Protein AF-A0AAV6I368-F1 (afdb_monomer)

Organism: NCBI:txid479676

InterPro domains:
  IPR008927 6-phosphogluconate dehydrogenase-like, C-terminal domain superfamily [SSF48179] (60-133)
  IPR014026 UDP-glucose/GDP-mannose dehydrogenase, dimerisation [PF00984] (61-142)
  IPR028356 UDP-glucose 6-dehydrogenase, eukaryotic type [PTHR11374] (3-217)
  IPR036220 UDP-glucose/GDP-mannose dehydrogenase, C-terminal domain superfamily [SSF52413] (161-222)

Foldseek 3Di:
DADALCRVVCLQPPQEAEAEDCDPPDDCVVVQCCSCPVVVRPDHHYDYYDDPVVVVLVVLVVLQVLLLLQLVLQVQLVVCVVVVHDSVVVLVVVCVDPVDPNPNSDHALAAFDDRNLVSLCVQLVVCVVVVNNVRNVVSVVSVVSRLVSLLVVLVVLVVVCVVQPQAAEEEEDQARDPSAQHNHRRSNLSSVLSVRQYAYEYPHHDLVVSLVSNDVVNSVSHHYDPDPCCRVPNDRPDYDYDYRD

Mean predicted aligned error: 8.59 Å

Nearest PDB structures (foldseek):
  2qg4-assembly2_C  TM=8.438E-01  e=2.700E-14  Homo sapiens
  3khu-assembly1_F  TM=8.443E-01  e=1.475E-13  Homo sapiens
  3khu-assembly1_A  TM=8.339E-01  e=1.244E-13  Homo sapiens
  3itk-assembly1_F  TM=8.597E-01  e=5.735E-13  Homo sapiens
  3khu-assembly1_D  TM=8.349E-01  e=4.573E-13  Homo sapiens

Structure (mmCIF, N/CA/C/O backbone):
data_AF-A0AAV6I368-F1
#
_entry.id   AF-A0AAV6I368-F1
#
loop_
_atom_site.group_PDB
_atom_site.id
_atom_site.type_symbol
_atom_site.label_atom_id
_atom_site.label_alt_id
_atom_site.label_comp_id
_atom_site.label_asym_id
_atom_site.label_entity_id
_atom_site.label_seq_id
_atom_site.pdbx_PDB_ins_code
_atom_site.Cartn_x
_atom_site.Cartn_y
_atom_site.Cartn_z
_atom_site.occupancy
_atom_site.B_iso_or_equiv
_atom_site.auth_seq_id
_ato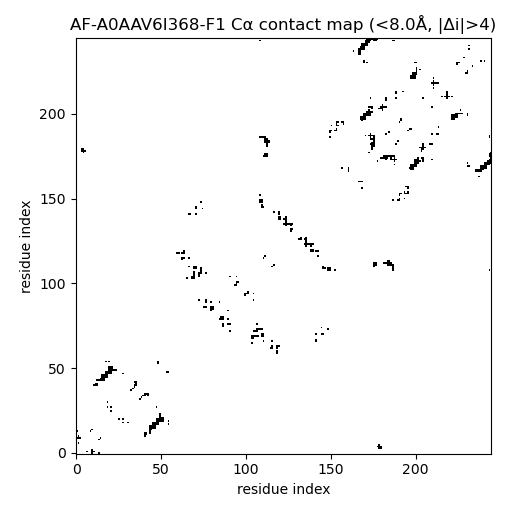m_site.auth_comp_id
_atom_site.auth_asym_id
_atom_site.auth_atom_id
_atom_site.pdbx_PDB_model_num
ATOM 1 N N . MET A 1 1 ? -4.533 -2.961 -15.434 1.00 59.31 1 MET A N 1
ATOM 2 C CA . MET A 1 1 ? -4.161 -3.738 -14.223 1.00 59.31 1 MET A CA 1
ATOM 3 C C . MET A 1 1 ? -5.442 -3.969 -13.474 1.00 59.31 1 MET A C 1
ATOM 5 O O . MET A 1 1 ? -6.128 -2.988 -13.234 1.00 59.31 1 MET A O 1
ATOM 9 N N . TYR A 1 2 ? -5.773 -5.208 -13.142 1.00 74.81 2 TYR A N 1
ATOM 10 C CA . TYR A 1 2 ? -7.012 -5.477 -12.425 1.00 74.81 2 TYR A CA 1
ATOM 11 C C . TYR A 1 2 ? -6.821 -5.224 -10.937 1.00 74.81 2 TYR A C 1
ATOM 13 O O . TYR A 1 2 ? -5.861 -5.702 -10.324 1.00 74.81 2 TYR A O 1
ATOM 21 N N . SER A 1 3 ? -7.746 -4.481 -10.359 1.00 79.25 3 SER A N 1
ATOM 22 C CA . SER A 1 3 ? -7.856 -4.270 -8.930 1.00 79.25 3 SER A CA 1
ATOM 23 C C . SER A 1 3 ? -8.950 -5.184 -8.384 1.00 79.25 3 SER A C 1
ATOM 25 O O . SER A 1 3 ? -10.045 -5.256 -8.928 1.00 79.25 3 SER A O 1
ATOM 27 N N . GLN A 1 4 ? -8.696 -5.889 -7.273 1.00 80.06 4 GLN A N 1
ATOM 28 C CA . GLN A 1 4 ? -9.771 -6.653 -6.613 1.00 80.06 4 GLN A CA 1
ATOM 29 C C . GLN A 1 4 ? -10.978 -5.744 -6.294 1.00 80.06 4 GLN A C 1
ATOM 31 O O . GLN A 1 4 ? -10.800 -4.554 -6.063 1.00 80.06 4 GLN A O 1
ATOM 36 N N . GLY A 1 5 ? -12.201 -6.257 -6.314 1.00 79.38 5 GLY A N 1
ATOM 37 C CA . GLY A 1 5 ? -13.410 -5.447 -6.098 1.00 79.38 5 GLY A CA 1
ATOM 38 C C . GLY A 1 5 ? -13.848 -4.564 -7.273 1.00 79.38 5 GLY A C 1
ATOM 39 O O . GLY A 1 5 ? -15.024 -4.239 -7.361 1.00 79.38 5 GLY A O 1
ATOM 40 N N . THR A 1 6 ? -12.962 -4.261 -8.227 1.00 82.06 6 THR A N 1
ATOM 41 C CA . THR A 1 6 ? -13.301 -3.580 -9.494 1.00 82.06 6 THR A CA 1
ATOM 42 C C . THR A 1 6 ? -12.899 -4.387 -10.727 1.00 82.06 6 THR A C 1
ATOM 44 O O . THR A 1 6 ? -13.049 -3.909 -11.844 1.00 82.06 6 THR A O 1
ATOM 47 N N . ALA A 1 7 ? -12.435 -5.629 -10.550 1.00 83.62 7 ALA A N 1
ATOM 48 C CA . ALA A 1 7 ? -11.783 -6.414 -11.598 1.00 83.62 7 ALA A CA 1
ATOM 49 C C . ALA A 1 7 ? -12.623 -6.572 -12.876 1.00 83.62 7 ALA A C 1
ATOM 51 O O . ALA A 1 7 ? -12.070 -6.477 -13.965 1.00 83.62 7 ALA A O 1
ATOM 52 N N . MET A 1 8 ? -13.944 -6.760 -12.753 1.00 82.88 8 MET A N 1
ATOM 53 C CA . MET A 1 8 ? -14.845 -6.830 -13.911 1.00 82.88 8 MET A CA 1
ATOM 54 C C . MET A 1 8 ? -14.892 -5.509 -14.680 1.00 82.88 8 MET A C 1
ATOM 56 O O . MET A 1 8 ? -14.777 -5.506 -15.898 1.00 82.88 8 MET A O 1
ATOM 60 N N . ASN A 1 9 ? -15.013 -4.381 -13.979 1.00 84.06 9 ASN A N 1
ATOM 61 C CA . ASN A 1 9 ? -15.002 -3.070 -14.620 1.00 84.06 9 ASN A CA 1
ATOM 62 C C . ASN A 1 9 ? -13.633 -2.753 -15.237 1.00 84.06 9 ASN A C 1
ATOM 64 O O . ASN A 1 9 ? -13.571 -2.244 -16.346 1.00 84.06 9 ASN A O 1
ATOM 68 N N . ASP A 1 10 ? -12.545 -3.102 -14.551 1.00 83.50 10 ASP A N 1
ATOM 69 C CA . ASP A 1 10 ? -11.179 -2.918 -15.051 1.00 83.50 10 ASP A CA 1
ATOM 70 C C . ASP A 1 10 ? -10.886 -3.794 -16.285 1.00 83.50 10 ASP A C 1
ATOM 72 O O . ASP A 1 10 ? -10.022 -3.449 -17.091 1.00 83.50 10 ASP A O 1
ATOM 76 N N . LEU A 1 11 ? -11.569 -4.941 -16.409 1.00 81.56 11 LEU A N 1
ATOM 77 C CA . LEU A 1 11 ? -11.514 -5.832 -17.570 1.00 81.56 11 LEU A CA 1
ATOM 78 C C . LEU A 1 11 ? -12.331 -5.309 -18.742 1.00 81.56 11 LEU A C 1
ATOM 80 O O . LEU A 1 11 ? -11.845 -5.364 -19.862 1.00 81.56 11 LEU A O 1
ATOM 84 N N . LEU A 1 12 ? -13.537 -4.805 -18.492 1.00 81.38 12 LEU A N 1
ATOM 85 C CA . LEU A 1 12 ? -14.419 -4.290 -19.540 1.00 81.38 12 LEU A CA 1
ATOM 86 C C . LEU A 1 12 ? -14.021 -2.885 -20.015 1.00 81.38 12 LEU A C 1
ATOM 88 O O . LEU A 1 12 ? -14.306 -2.528 -21.151 1.00 81.38 12 LEU A O 1
ATOM 92 N N . ASN A 1 13 ? -13.352 -2.102 -19.164 1.00 81.50 13 ASN A N 1
ATOM 93 C CA . ASN A 1 13 ? -12.918 -0.732 -19.445 1.00 81.50 13 ASN A CA 1
ATOM 94 C C . ASN A 1 13 ? -11.411 -0.543 -19.173 1.00 81.50 13 ASN A C 1
ATOM 96 O O . ASN A 1 13 ? -11.023 0.260 -18.313 1.00 81.50 13 ASN A O 1
ATOM 100 N N . PRO A 1 14 ? -10.528 -1.289 -19.860 1.00 79.38 14 PRO A N 1
ATOM 101 C CA . PRO A 1 14 ? -9.093 -1.185 -19.645 1.00 79.38 14 PRO A CA 1
ATOM 102 C C . PRO A 1 14 ? -8.568 0.187 -20.084 1.00 79.38 14 PRO A C 1
ATOM 104 O O . PRO A 1 14 ? -8.789 0.639 -21.201 1.00 79.38 14 PRO A O 1
ATOM 107 N N . THR A 1 15 ? -7.795 0.850 -19.219 1.00 82.62 15 THR A N 1
ATOM 108 C CA . THR A 1 15 ? -7.132 2.119 -19.580 1.00 82.62 15 THR A CA 1
ATOM 109 C C . THR A 1 15 ? -5.998 1.915 -20.592 1.00 82.62 15 THR A C 1
ATOM 111 O O . THR A 1 15 ? -5.679 2.819 -21.358 1.00 82.62 15 THR A O 1
ATOM 114 N N . MET A 1 16 ? -5.341 0.753 -20.549 1.00 82.00 16 MET A N 1
ATOM 115 C CA . MET A 1 16 ? -4.217 0.392 -21.412 1.00 82.00 16 MET A CA 1
ATOM 116 C C . MET A 1 16 ? -3.997 -1.119 -21.378 1.00 82.00 16 MET A C 1
ATOM 118 O O . MET A 1 16 ? -4.059 -1.737 -20.307 1.00 82.00 16 MET A O 1
ATOM 122 N N . GLU A 1 17 ? -3.657 -1.683 -22.531 1.00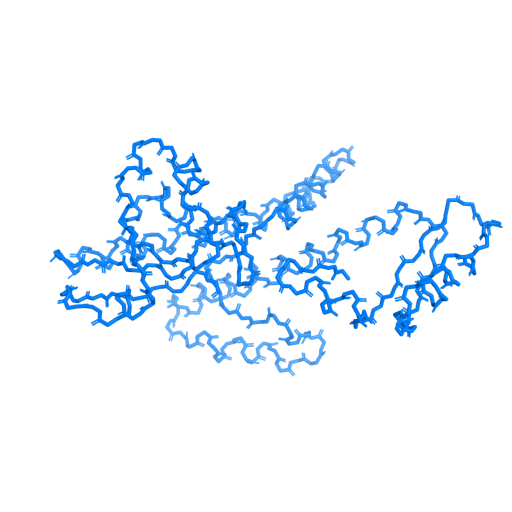 80.62 17 GLU A N 1
ATOM 123 C CA . GLU A 1 17 ? -3.229 -3.068 -22.675 1.00 80.62 17 GLU A CA 1
ATOM 124 C C . GLU A 1 17 ? -1.715 -3.149 -22.857 1.00 80.62 17 GLU A C 1
ATOM 126 O O . GLU A 1 17 ? -1.096 -2.342 -23.552 1.00 80.62 17 GLU A O 1
ATOM 131 N N . HIS A 1 18 ? -1.100 -4.138 -22.214 1.00 81.31 18 HIS A N 1
ATOM 132 C CA . HIS A 1 18 ? 0.330 -4.388 -22.326 1.00 81.31 18 HIS A CA 1
ATOM 133 C C . HIS A 1 18 ? 0.555 -5.814 -22.809 1.00 81.31 18 HIS A C 1
ATOM 135 O O . HIS A 1 18 ? 0.236 -6.771 -22.104 1.00 81.31 18 HIS A O 1
ATOM 141 N N . ILE A 1 19 ? 1.164 -5.949 -23.982 1.00 82.69 19 ILE A N 1
ATOM 142 C CA . ILE A 1 19 ? 1.493 -7.237 -24.585 1.00 82.69 19 ILE A CA 1
ATOM 143 C C . ILE A 1 19 ? 3.011 -7.343 -24.639 1.00 82.69 19 ILE A C 1
ATOM 145 O O . ILE A 1 19 ? 3.695 -6.453 -25.141 1.00 82.69 19 ILE A O 1
ATOM 149 N N . SER A 1 20 ? 3.567 -8.433 -24.115 1.00 81.94 20 SER A N 1
ATOM 150 C CA . SER A 1 20 ? 4.996 -8.713 -24.263 1.00 81.94 20 SER A CA 1
ATOM 151 C C . SER A 1 20 ? 5.210 -9.969 -25.084 1.00 81.94 20 SER A C 1
ATOM 153 O O . SER A 1 20 ? 4.506 -10.962 -24.904 1.00 81.94 20 SER A O 1
ATOM 155 N N . ARG A 1 21 ? 6.195 -9.931 -25.979 1.00 81.06 21 ARG A N 1
ATOM 156 C CA . ARG A 1 21 ? 6.595 -11.078 -26.794 1.00 81.06 21 ARG A CA 1
ATOM 157 C C . ARG A 1 21 ? 8.017 -11.494 -26.464 1.00 81.06 21 ARG A C 1
ATOM 159 O O . ARG A 1 21 ? 8.889 -10.650 -26.294 1.00 81.06 21 ARG A O 1
ATOM 166 N N . ARG A 1 22 ? 8.244 -12.809 -26.390 1.00 75.00 22 ARG A N 1
ATOM 167 C CA . ARG A 1 22 ? 9.585 -13.385 -26.185 1.00 75.00 22 ARG A CA 1
ATOM 168 C C . ARG A 1 22 ? 10.433 -13.385 -27.458 1.00 75.00 22 ARG A C 1
ATOM 170 O O . ARG A 1 22 ? 11.651 -13.345 -27.363 1.00 75.00 22 ARG A O 1
ATOM 177 N N . SER A 1 23 ? 9.799 -13.441 -28.632 1.00 77.62 23 SER A N 1
ATOM 178 C CA . SER A 1 23 ? 10.475 -13.392 -29.932 1.00 77.62 23 SER A CA 1
ATOM 179 C C . SER A 1 23 ? 10.070 -12.123 -30.689 1.00 77.62 23 SER A C 1
ATOM 181 O O . SER A 1 23 ? 8.868 -11.869 -30.808 1.00 77.62 23 SER A O 1
ATOM 183 N N . PRO A 1 24 ? 11.020 -11.355 -31.257 1.00 71.06 24 PRO A N 1
ATOM 184 C CA . PRO A 1 24 ? 10.723 -10.205 -32.116 1.00 71.06 24 PRO A CA 1
ATOM 185 C C . PRO A 1 24 ? 9.888 -10.550 -33.357 1.00 71.06 24 PRO A C 1
ATOM 187 O O . PRO A 1 24 ? 9.248 -9.668 -33.921 1.00 71.06 24 PRO A O 1
ATOM 190 N N . ASN A 1 25 ? 9.861 -11.824 -33.757 1.00 74.44 25 ASN A N 1
ATOM 191 C CA . ASN A 1 25 ? 9.093 -12.302 -34.908 1.00 74.44 25 ASN A CA 1
ATOM 192 C C . ASN A 1 25 ? 7.694 -12.803 -34.522 1.00 74.44 25 ASN A C 1
ATOM 194 O O . ASN A 1 25 ? 6.896 -13.126 -35.397 1.00 74.44 25 ASN A O 1
ATOM 198 N N . ALA A 1 26 ? 7.376 -12.885 -33.224 1.00 77.44 26 ALA A N 1
ATOM 199 C CA . ALA A 1 26 ? 6.033 -13.244 -32.789 1.00 77.44 26 ALA A CA 1
ATOM 200 C C . ALA A 1 26 ? 5.058 -12.124 -33.168 1.00 77.44 26 ALA A C 1
ATOM 202 O O . ALA A 1 26 ? 5.295 -10.949 -32.858 1.00 77.44 26 ALA A O 1
ATOM 203 N N . ASN A 1 27 ? 3.977 -12.510 -33.842 1.00 73.31 27 ASN A N 1
ATOM 204 C CA . ASN A 1 27 ? 2.947 -11.599 -34.306 1.00 73.31 27 ASN A CA 1
ATOM 205 C C . ASN A 1 27 ? 2.050 -11.178 -33.120 1.00 73.31 27 ASN A C 1
ATOM 207 O O . ASN A 1 27 ? 1.320 -12.023 -32.598 1.00 73.31 27 ASN A O 1
ATOM 211 N N . PRO A 1 28 ? 2.083 -9.904 -32.677 1.00 72.62 28 PRO A N 1
ATOM 212 C CA . PRO A 1 28 ? 1.231 -9.443 -31.584 1.00 72.62 28 PRO A CA 1
ATOM 213 C C . PRO A 1 28 ? -0.246 -9.367 -31.993 1.00 72.62 28 PRO A C 1
ATOM 215 O O . PRO A 1 28 ? -1.111 -9.377 -31.123 1.00 72.62 28 PRO A O 1
ATOM 218 N N . THR A 1 29 ? -0.545 -9.341 -33.297 1.00 71.50 29 THR A N 1
ATOM 219 C CA . THR A 1 29 ? -1.903 -9.213 -33.833 1.00 71.50 29 THR A CA 1
ATOM 220 C C . THR A 1 29 ? -2.794 -10.380 -33.433 1.00 71.50 29 THR A C 1
ATOM 222 O O . THR A 1 29 ? -3.981 -10.166 -33.260 1.00 71.50 29 THR A O 1
ATOM 225 N N . LEU A 1 30 ? -2.256 -11.586 -33.207 1.00 67.81 30 LEU A N 1
ATOM 226 C CA . LEU A 1 30 ? -3.065 -12.703 -32.705 1.00 67.81 30 LEU A CA 1
ATOM 227 C C . LEU A 1 30 ? -3.556 -12.440 -31.271 1.00 67.81 30 LEU A C 1
ATOM 229 O O . LEU A 1 30 ? -4.707 -12.705 -30.959 1.00 67.81 30 LEU A O 1
ATOM 233 N N . ALA A 1 31 ? -2.701 -11.886 -30.406 1.00 67.75 31 ALA A N 1
ATOM 234 C CA . ALA A 1 31 ? -3.080 -11.551 -29.033 1.00 67.75 31 ALA A CA 1
ATOM 235 C C . ALA A 1 31 ? -4.085 -10.388 -28.985 1.00 67.75 31 ALA A C 1
ATOM 237 O O . ALA A 1 31 ? -5.007 -10.420 -28.178 1.00 67.75 31 ALA A O 1
ATOM 238 N N . ILE A 1 32 ? -3.929 -9.406 -29.878 1.00 68.50 32 ILE A N 1
ATOM 239 C CA . ILE A 1 32 ? -4.865 -8.282 -30.030 1.00 68.50 32 ILE A CA 1
ATOM 240 C C . ILE A 1 32 ? -6.210 -8.780 -30.589 1.00 68.50 32 ILE A C 1
ATOM 242 O O . ILE A 1 32 ? -7.258 -8.482 -30.028 1.00 68.50 32 ILE A O 1
ATOM 246 N N . ALA A 1 33 ? -6.185 -9.611 -31.635 1.00 64.56 33 ALA A N 1
ATOM 247 C CA . ALA A 1 33 ? -7.386 -10.149 -32.270 1.00 64.56 33 ALA A CA 1
ATOM 248 C C . ALA A 1 33 ? -8.190 -11.061 -31.333 1.00 64.56 33 ALA A C 1
ATOM 250 O O . ALA A 1 33 ? -9.409 -10.968 -31.321 1.00 64.56 33 ALA A O 1
ATOM 251 N N . LEU A 1 34 ? -7.533 -11.888 -30.510 1.00 66.75 34 LEU A N 1
ATOM 252 C CA . LEU A 1 34 ? -8.209 -12.679 -29.471 1.00 66.75 34 LEU A CA 1
ATOM 253 C C . LEU A 1 34 ? -8.954 -11.782 -28.465 1.00 66.75 34 LEU A C 1
ATOM 255 O O . LEU A 1 34 ? -10.064 -12.103 -28.055 1.00 66.75 34 LEU A O 1
ATOM 259 N N . HIS A 1 35 ? -8.369 -10.645 -28.078 1.00 64.44 35 HIS A N 1
ATOM 260 C CA . HIS A 1 35 ? -9.009 -9.699 -27.160 1.00 64.44 35 HIS A CA 1
ATOM 261 C C . HIS A 1 35 ? -10.226 -9.000 -27.789 1.00 64.44 35 HIS A C 1
ATOM 263 O O . HIS A 1 35 ? -11.277 -8.908 -27.151 1.00 64.44 35 HIS A O 1
ATOM 269 N N . GLU A 1 36 ? -10.100 -8.554 -29.042 1.00 63.53 36 GLU A N 1
ATOM 270 C CA . GLU A 1 36 ? -11.153 -7.818 -29.754 1.00 63.53 36 GLU A CA 1
ATOM 271 C C . GLU A 1 36 ? -12.289 -8.723 -30.262 1.00 63.53 36 GLU A C 1
ATOM 273 O O . GLU A 1 36 ? -13.457 -8.348 -30.165 1.00 63.53 36 GLU A O 1
ATOM 278 N N . GLN A 1 37 ? -11.971 -9.906 -30.801 1.00 61.16 37 GLN A N 1
ATOM 279 C CA . GLN A 1 37 ? -12.945 -10.774 -31.478 1.00 61.16 37 GLN A CA 1
ATOM 280 C C . GLN A 1 37 ? -13.636 -11.773 -30.543 1.00 61.16 37 GLN A C 1
ATOM 282 O O . GLN A 1 37 ? -14.836 -11.989 -30.702 1.00 61.16 37 GLN A O 1
ATOM 287 N N . ASP A 1 38 ? -12.928 -12.351 -29.563 1.00 57.19 38 ASP A N 1
ATOM 288 C CA . ASP A 1 38 ? -13.489 -13.432 -28.732 1.00 57.19 38 ASP A CA 1
ATOM 289 C C . ASP A 1 38 ? -14.054 -12.947 -27.387 1.00 57.19 38 ASP A C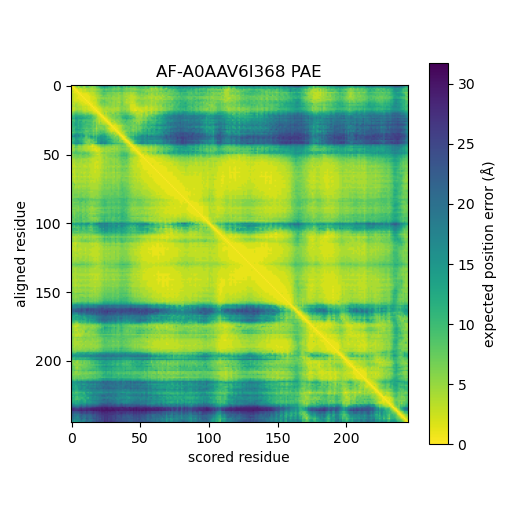 1
ATOM 291 O O . ASP A 1 38 ? -14.936 -13.594 -26.822 1.00 57.19 38 ASP A O 1
ATOM 295 N N . ILE A 1 39 ? -13.564 -11.818 -26.855 1.00 61.44 39 ILE A N 1
ATOM 296 C CA . ILE A 1 39 ? -13.931 -11.329 -25.509 1.00 61.44 39 ILE A CA 1
ATOM 297 C C . ILE A 1 39 ? -14.833 -10.080 -25.569 1.00 61.44 39 ILE A C 1
ATOM 299 O O . ILE A 1 39 ? -15.489 -9.744 -24.583 1.00 61.44 39 ILE A O 1
ATOM 303 N N . GLY A 1 40 ? -14.927 -9.407 -26.724 1.00 61.97 40 GLY A N 1
ATOM 304 C CA . GLY A 1 40 ? -15.818 -8.255 -26.924 1.00 61.97 40 GLY A CA 1
ATOM 305 C C . GLY A 1 40 ? -15.469 -7.033 -26.064 1.00 61.97 40 GLY A C 1
ATOM 306 O O . GLY A 1 40 ? -16.346 -6.226 -25.752 1.00 61.97 40 GLY A O 1
ATOM 307 N N . ILE A 1 41 ? -14.206 -6.908 -25.646 1.00 64.56 41 ILE A N 1
ATOM 308 C CA . ILE A 1 41 ? -13.709 -5.781 -24.849 1.00 64.56 41 ILE A CA 1
ATOM 309 C C . ILE A 1 41 ? -13.245 -4.672 -25.812 1.00 64.56 41 ILE A C 1
ATOM 311 O O . ILE A 1 41 ? -12.513 -4.973 -26.756 1.00 64.56 41 ILE A O 1
ATOM 315 N N . PRO A 1 42 ? -13.641 -3.398 -25.608 1.00 60.84 42 PRO A N 1
ATOM 316 C CA . PRO A 1 42 ? -13.194 -2.289 -26.448 1.00 60.84 42 PRO A CA 1
ATOM 317 C C . PRO A 1 42 ? -11.667 -2.171 -26.474 1.00 60.84 42 PRO A C 1
ATOM 319 O O . PRO A 1 42 ? -11.022 -2.238 -25.427 1.00 60.84 42 PRO A O 1
ATOM 322 N N . SER A 1 43 ? -11.097 -1.928 -27.656 1.00 64.50 43 SER A N 1
ATOM 323 C CA . SER A 1 43 ? -9.652 -1.789 -27.848 1.00 64.50 43 SER A CA 1
ATOM 324 C C . SER A 1 43 ? -9.094 -0.635 -27.001 1.00 64.50 43 SER A C 1
ATOM 326 O O . SER A 1 43 ? -9.328 0.542 -27.302 1.00 64.50 43 SER A O 1
ATOM 328 N N . ALA A 1 44 ? -8.344 -0.945 -25.944 1.00 71.88 44 ALA A N 1
ATOM 329 C CA . ALA A 1 44 ? -7.550 0.063 -25.249 1.00 71.88 44 ALA A CA 1
ATOM 330 C C . ALA A 1 44 ? -6.308 0.419 -26.080 1.00 71.88 44 ALA A C 1
ATOM 332 O O . ALA A 1 44 ? -5.847 -0.390 -26.895 1.00 71.88 44 ALA A O 1
ATOM 333 N N . PRO A 1 45 ? -5.666 1.571 -25.816 1.00 79.69 45 PRO A N 1
ATOM 334 C CA . PRO A 1 45 ? -4.304 1.796 -26.276 1.00 79.69 45 PRO A CA 1
ATOM 335 C C . PRO A 1 45 ? -3.421 0.597 -25.901 1.00 79.69 45 PRO A C 1
ATOM 337 O O . PRO A 1 45 ? -3.306 0.247 -24.724 1.00 79.69 45 PRO A O 1
ATOM 340 N N . THR A 1 46 ? -2.820 -0.042 -26.905 1.00 78.81 46 THR A N 1
ATOM 341 C CA . THR A 1 46 ? -2.028 -1.263 -26.723 1.00 78.81 46 THR A CA 1
ATOM 342 C C . THR A 1 46 ? -0.545 -0.965 -26.862 1.00 78.81 46 THR A C 1
ATOM 344 O O . THR A 1 46 ? -0.086 -0.443 -27.877 1.00 78.81 46 THR A O 1
ATOM 347 N N . GLN A 1 47 ? 0.230 -1.339 -25.847 1.00 79.88 47 GLN A N 1
ATOM 348 C CA . GLN A 1 47 ? 1.682 -1.249 -25.866 1.00 79.88 47 GLN A CA 1
ATOM 349 C C . GLN A 1 47 ? 2.298 -2.639 -26.033 1.00 79.88 47 GLN A C 1
ATOM 351 O O . GLN A 1 47 ? 2.194 -3.492 -25.149 1.00 79.88 47 GLN A O 1
ATOM 356 N N . VAL A 1 48 ? 3.006 -2.843 -27.145 1.00 80.88 48 VAL A N 1
ATOM 357 C CA . VAL A 1 48 ? 3.755 -4.077 -27.408 1.00 80.88 48 VAL A CA 1
ATOM 358 C C . VAL A 1 48 ? 5.220 -3.888 -27.020 1.00 80.88 48 VAL A C 1
ATOM 360 O O . VAL A 1 48 ? 5.871 -2.946 -27.469 1.00 80.88 48 VAL A O 1
ATOM 363 N N . ASN A 1 49 ? 5.761 -4.794 -26.204 1.00 80.69 49 ASN A N 1
ATOM 364 C CA . ASN A 1 49 ? 7.173 -4.810 -25.822 1.00 80.69 49 ASN A CA 1
ATOM 365 C C . ASN A 1 49 ? 7.852 -6.122 -26.250 1.00 80.69 49 ASN A C 1
ATOM 367 O O . ASN A 1 49 ? 7.298 -7.210 -26.091 1.00 80.69 49 ASN A O 1
ATOM 371 N N . ASN A 1 50 ? 9.076 -6.025 -26.768 1.00 81.56 50 ASN A N 1
ATOM 372 C CA . ASN A 1 50 ? 9.881 -7.171 -27.207 1.00 81.56 50 ASN A CA 1
ATOM 373 C C . ASN A 1 50 ? 10.702 -7.794 -26.069 1.00 81.56 50 ASN A C 1
ATOM 375 O O . ASN A 1 50 ? 11.381 -8.794 -26.281 1.00 81.56 50 ASN A O 1
ATOM 379 N N . ASN A 1 51 ? 10.681 -7.187 -24.881 1.00 84.06 51 ASN A N 1
ATOM 380 C CA . ASN A 1 51 ? 11.390 -7.670 -23.709 1.00 84.06 51 ASN A CA 1
ATOM 381 C C . ASN A 1 51 ? 10.398 -7.953 -22.574 1.00 84.06 51 ASN A C 1
ATOM 383 O O . ASN A 1 51 ? 9.907 -7.042 -21.900 1.00 84.06 51 ASN A O 1
ATOM 387 N N . SER A 1 52 ? 10.117 -9.238 -22.350 1.00 82.25 52 SER A N 1
ATOM 388 C CA . SER A 1 52 ? 9.213 -9.682 -21.285 1.00 82.25 52 SER A CA 1
ATOM 389 C C . SER A 1 52 ? 9.719 -9.319 -19.888 1.00 82.25 52 SER A C 1
ATOM 391 O O . SER A 1 52 ? 8.908 -9.021 -19.017 1.00 82.25 52 SER A O 1
ATOM 393 N N . LEU A 1 53 ? 11.040 -9.285 -19.676 1.00 86.50 53 LEU A N 1
ATOM 394 C CA . LEU A 1 53 ? 11.623 -8.907 -18.385 1.00 86.50 53 LEU A CA 1
ATOM 395 C C . LEU A 1 53 ? 11.433 -7.413 -18.111 1.00 86.50 53 LEU A C 1
ATOM 397 O O . LEU A 1 53 ? 11.071 -7.034 -17.001 1.00 86.50 53 LEU A O 1
ATOM 401 N N . SER A 1 54 ? 11.605 -6.562 -19.128 1.00 87.25 54 SER A N 1
ATOM 402 C CA . SER A 1 54 ? 11.307 -5.130 -19.006 1.00 87.25 54 SER A CA 1
ATOM 403 C C . SER A 1 54 ? 9.832 -4.884 -18.695 1.00 87.25 54 SER A C 1
ATOM 405 O O . SER A 1 54 ? 9.520 -4.018 -17.880 1.00 87.25 54 SER A O 1
ATOM 407 N N . MET A 1 55 ? 8.927 -5.653 -19.311 1.00 87.50 55 MET A N 1
ATOM 408 C CA . MET A 1 55 ? 7.494 -5.563 -19.026 1.00 87.50 55 MET A CA 1
ATOM 409 C C . MET A 1 55 ? 7.179 -5.971 -17.585 1.00 87.50 55 MET A C 1
ATOM 411 O O . MET A 1 55 ? 6.500 -5.235 -16.873 1.00 87.50 55 MET A O 1
ATOM 415 N N . GLU A 1 56 ? 7.696 -7.117 -17.137 1.00 88.56 56 GLU A N 1
ATOM 416 C CA . GLU A 1 56 ? 7.490 -7.585 -15.766 1.00 88.56 56 GLU A CA 1
ATOM 417 C C . GLU A 1 56 ? 8.006 -6.560 -14.750 1.00 88.56 56 GLU A C 1
ATOM 419 O O . GLU A 1 56 ? 7.281 -6.176 -13.830 1.00 88.56 56 GLU A O 1
ATOM 424 N N . LEU A 1 57 ? 9.226 -6.056 -14.952 1.00 92.12 57 LEU A N 1
ATOM 425 C CA . LEU A 1 57 ? 9.817 -5.053 -14.075 1.00 92.12 57 LEU A CA 1
ATOM 426 C C . LEU A 1 57 ? 8.990 -3.760 -14.055 1.00 92.12 57 LEU A C 1
ATOM 428 O O . LEU A 1 57 ? 8.729 -3.224 -12.980 1.00 92.12 57 LEU A O 1
ATOM 432 N N . GLY A 1 58 ? 8.530 -3.285 -15.217 1.00 91.75 58 GLY A N 1
ATOM 433 C CA . GLY A 1 58 ? 7.699 -2.085 -15.330 1.00 91.75 58 GLY A CA 1
ATOM 434 C C . GLY A 1 58 ? 6.346 -2.219 -14.623 1.00 91.75 58 GLY A C 1
ATOM 435 O O . GLY A 1 58 ? 5.918 -1.303 -13.917 1.00 91.75 58 GLY A O 1
ATOM 436 N N . LEU A 1 59 ? 5.690 -3.378 -14.740 1.00 89.75 59 LEU A N 1
ATOM 437 C CA . LEU A 1 59 ? 4.420 -3.646 -14.058 1.00 89.75 59 LEU A CA 1
ATOM 438 C C . LEU A 1 59 ? 4.577 -3.642 -12.531 1.00 89.75 59 LEU A C 1
ATOM 440 O O . LEU A 1 59 ? 3.732 -3.072 -11.838 1.00 89.75 59 LEU A O 1
ATOM 444 N N . ARG A 1 60 ? 5.669 -4.213 -12.011 1.00 93.94 60 ARG A N 1
ATOM 445 C CA . ARG A 1 60 ? 5.995 -4.179 -10.575 1.00 93.94 60 ARG A CA 1
ATOM 446 C C . ARG A 1 60 ? 6.373 -2.773 -10.115 1.00 93.94 60 ARG A C 1
ATOM 448 O O . ARG A 1 60 ? 5.898 -2.314 -9.078 1.00 93.94 60 ARG A O 1
ATOM 455 N N . ALA A 1 61 ? 7.162 -2.051 -10.912 1.00 94.25 61 ALA A N 1
ATOM 456 C CA . ALA A 1 61 ? 7.544 -0.669 -10.634 1.00 94.25 61 ALA A CA 1
ATOM 457 C C . ALA A 1 61 ? 6.319 0.252 -10.516 1.00 94.25 61 ALA A C 1
ATOM 459 O O . ALA A 1 61 ? 6.293 1.112 -9.639 1.00 94.25 61 ALA A O 1
ATOM 460 N N . ARG A 1 62 ? 5.264 0.034 -11.316 1.00 91.06 62 ARG A N 1
ATOM 461 C CA . ARG A 1 62 ? 3.994 0.771 -11.186 1.00 91.06 62 ARG A CA 1
ATOM 462 C C . ARG A 1 62 ? 3.331 0.562 -9.819 1.00 91.06 62 ARG A C 1
ATOM 464 O O . ARG A 1 62 ? 2.895 1.535 -9.207 1.00 91.06 62 ARG A O 1
ATOM 471 N N . ASN A 1 63 ? 3.266 -0.679 -9.331 1.00 91.44 63 ASN A N 1
ATOM 472 C CA . ASN A 1 63 ? 2.727 -0.983 -7.999 1.00 91.44 63 ASN A CA 1
ATOM 473 C C . ASN A 1 63 ? 3.562 -0.336 -6.891 1.00 91.44 63 ASN A C 1
ATOM 475 O O . ASN A 1 63 ? 3.016 0.245 -5.955 1.00 91.44 63 ASN A O 1
ATOM 479 N N . VAL A 1 64 ? 4.887 -0.393 -7.020 1.00 95.12 64 VAL A N 1
ATOM 480 C CA . VAL A 1 64 ? 5.811 0.228 -6.067 1.00 95.12 64 VAL A CA 1
ATOM 481 C C . VAL A 1 64 ? 5.692 1.751 -6.075 1.00 95.12 64 VAL A C 1
ATOM 483 O O . VAL A 1 64 ? 5.692 2.354 -5.006 1.00 95.12 64 VAL A O 1
ATOM 486 N N . LEU A 1 65 ? 5.507 2.379 -7.239 1.00 92.75 65 LEU A N 1
ATOM 487 C CA . LEU A 1 65 ? 5.273 3.820 -7.345 1.00 92.75 65 LEU A CA 1
ATOM 488 C C . LEU A 1 65 ? 3.988 4.233 -6.612 1.00 92.75 65 LEU A C 1
ATOM 490 O O . LEU A 1 65 ? 3.972 5.242 -5.906 1.00 92.75 65 LEU A O 1
ATOM 494 N N . PHE A 1 66 ? 2.931 3.427 -6.727 1.00 91.25 66 PHE A N 1
ATOM 495 C CA . PHE A 1 66 ? 1.695 3.635 -5.976 1.00 91.25 66 PHE A CA 1
ATOM 496 C C . PHE A 1 66 ? 1.928 3.513 -4.464 1.00 91.25 66 PHE A C 1
ATOM 498 O O . PHE A 1 66 ? 1.561 4.410 -3.706 1.00 91.25 66 PHE A O 1
ATOM 505 N N . ALA A 1 67 ? 2.572 2.431 -4.018 1.00 93.31 67 ALA A N 1
ATOM 506 C CA . ALA A 1 67 ? 2.874 2.205 -2.605 1.00 93.31 67 ALA A CA 1
ATOM 507 C C . ALA A 1 67 ? 3.739 3.334 -2.018 1.00 93.31 67 ALA A C 1
ATOM 509 O O . ALA A 1 67 ? 3.460 3.838 -0.931 1.00 93.31 67 ALA A O 1
ATOM 510 N N . MET A 1 68 ? 4.742 3.788 -2.774 1.00 93.88 68 MET A N 1
ATOM 511 C CA . MET A 1 68 ? 5.596 4.920 -2.423 1.00 93.88 68 MET A CA 1
ATOM 512 C C . MET A 1 68 ? 4.780 6.196 -2.227 1.00 93.88 68 MET A C 1
ATOM 514 O O . MET A 1 68 ? 5.004 6.919 -1.260 1.00 93.88 68 MET A O 1
ATOM 518 N N . LYS A 1 69 ? 3.812 6.461 -3.108 1.00 91.69 69 LYS A N 1
ATOM 519 C CA . LYS A 1 69 ? 2.944 7.634 -3.011 1.00 91.69 69 LYS A CA 1
ATOM 520 C C . LYS A 1 69 ? 2.070 7.612 -1.759 1.00 91.69 69 LYS A C 1
ATOM 522 O O . LYS A 1 69 ? 2.009 8.613 -1.050 1.00 91.69 69 LYS A O 1
ATOM 527 N N . VAL A 1 70 ? 1.454 6.469 -1.451 1.00 91.12 70 VAL A N 1
ATOM 528 C CA . VAL A 1 70 ? 0.677 6.295 -0.211 1.00 91.12 70 VAL A CA 1
ATOM 529 C C . VAL A 1 70 ? 1.567 6.510 1.017 1.00 91.12 70 VAL A C 1
ATOM 531 O O . VAL A 1 70 ? 1.204 7.260 1.925 1.00 91.12 70 VAL A O 1
ATOM 534 N N . SER A 1 71 ? 2.760 5.909 1.039 1.00 93.75 71 SER A N 1
ATOM 535 C CA . SER A 1 71 ? 3.718 6.094 2.136 1.00 93.75 71 SER A CA 1
ATOM 536 C C . SER A 1 71 ? 4.187 7.545 2.266 1.00 93.75 71 SER A C 1
ATOM 538 O O . SER A 1 71 ? 4.301 8.040 3.386 1.00 93.75 71 SER A O 1
ATOM 540 N N . PHE A 1 72 ? 4.411 8.248 1.153 1.00 92.25 72 PHE A N 1
ATOM 541 C CA . PHE A 1 72 ? 4.788 9.662 1.143 1.00 92.25 72 PHE A CA 1
ATOM 542 C C . PHE A 1 72 ? 3.701 10.540 1.771 1.00 92.25 72 PHE A C 1
ATOM 544 O O . PHE A 1 72 ? 3.987 11.300 2.695 1.00 92.25 72 PHE A O 1
ATOM 551 N N . VAL A 1 73 ? 2.448 10.384 1.335 1.00 91.75 73 VAL A N 1
ATOM 552 C CA . VAL A 1 73 ? 1.294 11.119 1.879 1.00 91.75 73 VAL A CA 1
ATOM 553 C C . VAL A 1 73 ? 1.173 10.911 3.392 1.00 91.75 73 VAL A C 1
ATOM 555 O O . VAL A 1 73 ? 1.034 11.873 4.148 1.00 91.75 73 VAL A O 1
ATOM 558 N N . ASN A 1 74 ? 1.297 9.664 3.853 1.00 91.88 74 ASN A N 1
ATOM 559 C CA . ASN A 1 74 ? 1.220 9.335 5.278 1.00 91.88 74 ASN A CA 1
ATOM 560 C C . ASN A 1 74 ? 2.398 9.906 6.086 1.00 91.88 74 ASN A C 1
ATOM 562 O O . ASN A 1 74 ? 2.210 10.348 7.224 1.00 91.88 74 ASN A O 1
ATOM 566 N N . ALA A 1 75 ? 3.604 9.918 5.514 1.00 93.00 75 ALA A N 1
ATOM 567 C CA . ALA A 1 75 ? 4.780 10.501 6.150 1.00 93.00 75 ALA A CA 1
ATOM 568 C C . ALA A 1 75 ? 4.636 12.024 6.304 1.00 93.00 75 ALA A C 1
ATOM 570 O O . ALA A 1 75 ? 4.820 12.547 7.403 1.00 93.00 75 ALA A O 1
ATOM 571 N N . VAL A 1 76 ? 4.227 12.723 5.238 1.00 93.12 76 VAL A N 1
ATOM 572 C CA . VAL A 1 76 ? 3.979 14.174 5.263 1.00 93.12 76 VAL A CA 1
ATOM 573 C C . VAL A 1 76 ? 2.863 14.522 6.243 1.00 93.12 76 VAL A C 1
ATOM 575 O O . VAL A 1 76 ? 3.021 15.443 7.039 1.00 93.12 76 VAL A O 1
ATOM 578 N N . SER A 1 77 ? 1.770 13.756 6.265 1.00 90.12 77 SER A N 1
ATOM 579 C CA . SER A 1 77 ? 0.690 13.960 7.238 1.00 90.12 77 SER A CA 1
ATOM 580 C C . SER A 1 77 ? 1.169 13.820 8.680 1.00 90.12 77 SER A C 1
ATOM 582 O O . SER A 1 77 ? 0.836 14.644 9.527 1.00 90.12 77 SER A O 1
ATOM 584 N N . SER A 1 78 ? 2.001 12.815 8.959 1.00 89.94 78 SER A N 1
ATOM 585 C CA . SER A 1 78 ? 2.553 12.611 10.301 1.00 89.94 78 SER A CA 1
ATOM 586 C C . SER A 1 78 ? 3.412 13.798 10.754 1.00 89.94 78 SER A C 1
ATOM 588 O O . SER A 1 78 ? 3.423 14.128 11.939 1.00 89.94 78 SER A O 1
ATOM 590 N N . LEU A 1 79 ? 4.108 14.462 9.824 1.00 93.06 79 LEU A N 1
ATOM 591 C CA . LEU A 1 79 ? 4.826 15.709 10.096 1.00 93.06 79 LEU A CA 1
ATOM 592 C C . LEU A 1 79 ? 3.861 16.882 10.291 1.00 93.06 79 LEU A C 1
ATOM 594 O O . LEU A 1 79 ? 3.976 17.587 11.288 1.00 93.06 79 LEU A O 1
ATOM 598 N N . ALA A 1 80 ? 2.887 17.061 9.395 1.00 93.12 80 ALA A N 1
ATOM 599 C CA . ALA A 1 80 ? 1.898 18.135 9.482 1.00 93.12 80 ALA A CA 1
ATOM 600 C C . ALA A 1 80 ? 1.165 18.127 10.833 1.00 93.12 80 ALA A C 1
ATOM 602 O O . ALA A 1 80 ? 1.070 19.165 11.479 1.00 93.12 80 ALA A O 1
ATOM 603 N N . ILE A 1 81 ? 0.752 16.947 11.314 1.00 89.31 81 ILE A N 1
ATOM 604 C CA . ILE A 1 81 ? 0.119 16.777 12.631 1.00 89.31 81 ILE A CA 1
ATOM 605 C C . ILE A 1 81 ? 1.041 17.259 13.760 1.00 89.31 81 ILE A C 1
ATOM 607 O O . ILE A 1 81 ? 0.590 17.981 14.642 1.00 89.31 81 ILE A O 1
ATOM 611 N N . LYS A 1 82 ? 2.338 16.920 13.728 1.00 91.69 82 LYS A N 1
ATOM 612 C CA . LYS A 1 82 ? 3.303 17.357 14.756 1.00 91.69 82 LYS A CA 1
ATOM 613 C C . LYS A 1 82 ? 3.530 18.868 14.768 1.00 91.69 82 LYS A C 1
ATOM 615 O O . LYS A 1 82 ? 3.821 19.421 15.823 1.00 91.69 82 LYS A O 1
ATOM 620 N N . TYR A 1 83 ? 3.399 19.519 13.617 1.00 95.19 83 TYR A N 1
ATOM 621 C CA . TYR A 1 83 ? 3.494 20.973 13.492 1.00 95.19 83 TYR A CA 1
ATOM 622 C C . TYR A 1 83 ? 2.143 21.694 13.648 1.00 95.19 83 TYR A C 1
ATOM 624 O O . TYR A 1 83 ? 2.099 22.914 13.524 1.00 95.19 83 TYR A O 1
ATOM 632 N N . ASN A 1 84 ? 1.055 20.974 13.949 1.00 93.56 84 ASN A N 1
ATOM 633 C CA . ASN A 1 84 ? -0.312 21.504 14.027 1.00 93.56 84 ASN A CA 1
ATOM 634 C C . ASN A 1 84 ? -0.813 22.148 12.718 1.00 93.56 84 ASN A C 1
ATOM 636 O O . ASN A 1 84 ? -1.594 23.097 12.746 1.00 93.56 84 ASN A O 1
ATOM 640 N N . TYR A 1 85 ? -0.385 21.621 11.566 1.00 94.25 85 TYR A N 1
ATOM 641 C CA . TYR A 1 85 ? -0.872 22.047 10.254 1.00 94.25 85 TYR A CA 1
ATOM 642 C C . TYR A 1 85 ? -2.012 21.151 9.743 1.00 94.25 85 TYR A C 1
ATOM 644 O O . TYR A 1 85 ? -1.933 19.921 9.872 1.00 94.25 85 TYR A O 1
ATOM 652 N N . PRO A 1 86 ? -3.046 21.724 9.094 1.00 91.62 86 PRO A N 1
ATOM 653 C CA . PRO A 1 86 ? -4.097 20.943 8.450 1.00 91.62 86 PRO A CA 1
ATOM 654 C C . PRO A 1 86 ? -3.517 20.052 7.342 1.00 91.62 86 PRO A C 1
ATOM 656 O O . PRO A 1 86 ? -3.062 20.529 6.305 1.00 91.62 86 PRO A O 1
ATOM 659 N N . THR A 1 87 ? -3.543 18.728 7.540 1.00 89.44 87 THR A N 1
ATOM 660 C CA . THR A 1 87 ? -2.952 17.774 6.578 1.00 89.44 87 THR A CA 1
ATOM 661 C C . THR A 1 87 ? -3.559 17.921 5.179 1.00 89.44 87 THR A C 1
ATOM 663 O O . THR A 1 87 ? -2.827 17.869 4.194 1.00 89.44 87 THR A O 1
ATOM 666 N N . ASN A 1 88 ? -4.877 18.118 5.081 1.00 88.12 88 ASN A N 1
ATOM 667 C CA . ASN A 1 88 ? -5.560 18.238 3.791 1.00 88.12 88 ASN A CA 1
ATOM 668 C C . ASN A 1 88 ? -5.065 19.448 2.991 1.00 88.12 88 ASN A C 1
ATOM 670 O O . ASN A 1 88 ? -4.853 19.320 1.791 1.00 88.12 88 ASN A O 1
ATOM 674 N N . GLU A 1 89 ? -4.811 20.581 3.650 1.00 91.56 89 GLU A N 1
ATOM 675 C CA . GLU A 1 89 ? -4.265 21.775 2.997 1.00 91.56 89 GLU A CA 1
ATOM 676 C C . GLU A 1 89 ? -2.835 21.529 2.507 1.00 91.56 89 GLU A C 1
ATOM 678 O O . GLU A 1 89 ? -2.516 21.830 1.359 1.00 91.56 89 GLU A O 1
ATOM 683 N N . VAL A 1 90 ? -1.986 20.901 3.332 1.00 91.56 90 VAL A N 1
ATOM 684 C CA . VAL A 1 90 ? -0.603 20.556 2.952 1.00 91.56 90 VAL A CA 1
ATOM 685 C C . VAL A 1 90 ? -0.578 19.654 1.713 1.00 91.56 90 VAL A C 1
ATOM 687 O O . VAL A 1 90 ? 0.182 19.903 0.776 1.00 91.56 90 VAL A O 1
ATOM 690 N N . LEU A 1 91 ? -1.419 18.615 1.687 1.00 89.31 91 LEU A N 1
ATOM 691 C CA . LEU A 1 91 ? -1.506 17.690 0.555 1.00 89.31 91 LEU A CA 1
ATOM 692 C C . LEU A 1 91 ? -2.115 18.349 -0.686 1.00 89.31 91 LEU A C 1
ATOM 694 O O . LEU A 1 91 ? -1.653 18.083 -1.794 1.00 89.31 91 LEU A O 1
ATOM 698 N N . GLN A 1 92 ? -3.113 19.218 -0.508 1.00 88.94 92 GLN A N 1
ATOM 699 C CA . GLN A 1 92 ? -3.710 19.978 -1.600 1.00 88.94 92 GLN A CA 1
ATOM 700 C C . GLN A 1 92 ? -2.668 20.882 -2.255 1.00 88.94 92 GLN A C 1
ATOM 702 O O . GLN A 1 92 ? -2.515 20.822 -3.470 1.00 88.94 92 GLN A O 1
ATOM 707 N N . ILE A 1 93 ? -1.911 21.652 -1.465 1.00 90.31 93 ILE A N 1
ATOM 708 C CA . ILE A 1 93 ? -0.840 22.527 -1.960 1.00 90.31 93 ILE A CA 1
ATOM 709 C C . ILE A 1 93 ? 0.214 21.714 -2.717 1.00 90.31 93 ILE A C 1
ATOM 711 O O . ILE A 1 93 ? 0.593 22.090 -3.824 1.00 90.31 93 ILE A O 1
ATOM 715 N N . ALA A 1 94 ? 0.646 20.576 -2.163 1.00 87.19 94 ALA A N 1
ATOM 716 C CA . ALA A 1 94 ? 1.598 19.691 -2.833 1.00 87.19 94 ALA A CA 1
ATOM 717 C C . ALA A 1 94 ? 1.056 19.133 -4.162 1.00 87.19 94 ALA A C 1
ATOM 719 O O . ALA A 1 94 ? 1.823 18.925 -5.097 1.00 87.19 94 ALA A O 1
ATOM 720 N N . GLY A 1 95 ? -0.254 18.905 -4.258 1.00 87.94 95 GLY A N 1
ATOM 721 C CA . GLY A 1 95 ? -0.921 18.434 -5.470 1.00 87.94 95 GLY A CA 1
ATOM 722 C C . GLY A 1 95 ? -1.226 19.517 -6.514 1.00 87.94 95 GLY A C 1
ATOM 723 O O . GLY A 1 95 ? -1.599 19.203 -7.640 1.00 87.94 95 GLY A O 1
ATOM 724 N N . LEU A 1 96 ? -1.080 20.808 -6.207 1.00 88.56 96 LEU A N 1
ATOM 725 C CA . LEU A 1 96 ? -1.349 21.856 -7.205 1.00 88.56 96 LEU A CA 1
ATOM 726 C C . LEU A 1 96 ? -0.366 21.817 -8.387 1.00 88.56 96 LEU A C 1
ATOM 728 O O . LEU A 1 96 ? -0.672 22.348 -9.454 1.00 88.56 96 LEU A O 1
ATOM 732 N N . ASP A 1 97 ? 0.800 21.188 -8.219 1.00 88.62 97 ASP A N 1
ATOM 733 C CA . ASP A 1 97 ? 1.780 21.041 -9.289 1.00 88.62 97 ASP A CA 1
ATOM 734 C C . ASP A 1 97 ? 1.348 19.952 -10.290 1.00 88.62 97 ASP A C 1
ATOM 736 O O . ASP A 1 97 ? 1.276 18.778 -9.924 1.00 88.62 97 ASP A O 1
ATOM 740 N N . PRO A 1 98 ? 1.132 20.281 -11.576 1.00 85.56 98 PRO A N 1
ATOM 741 C CA . PRO A 1 98 ? 0.645 19.324 -12.571 1.00 85.56 98 PRO A CA 1
ATOM 742 C C . PRO A 1 98 ? 1.627 18.180 -12.870 1.00 85.56 98 PRO A C 1
ATOM 744 O O . PRO A 1 98 ? 1.233 17.169 -13.452 1.00 85.56 98 PRO A O 1
ATOM 747 N N . ARG A 1 99 ? 2.905 18.305 -12.484 1.00 86.31 99 ARG A N 1
ATOM 748 C CA . ARG A 1 99 ? 3.893 17.216 -12.593 1.00 86.31 99 ARG A CA 1
ATOM 749 C C . ARG A 1 99 ? 3.647 16.130 -11.547 1.00 86.31 99 ARG A C 1
ATOM 751 O O . ARG A 1 99 ? 4.079 14.991 -11.723 1.00 86.31 99 ARG A O 1
ATOM 758 N N . ILE A 1 100 ? 2.956 16.473 -10.462 1.00 80.94 100 ILE A N 1
ATOM 759 C CA . ILE A 1 100 ? 2.537 15.559 -9.410 1.00 80.94 100 ILE A CA 1
ATOM 760 C C . ILE A 1 100 ? 1.113 15.125 -9.751 1.00 80.94 100 ILE A C 1
ATOM 762 O O . ILE A 1 100 ? 0.154 15.872 -9.609 1.00 80.94 100 ILE A O 1
ATOM 766 N N . LEU A 1 101 ? 0.953 13.891 -10.230 1.00 68.88 101 LEU A N 1
ATOM 767 C CA . LEU A 1 101 ? -0.380 13.351 -10.508 1.00 68.88 101 LEU A CA 1
ATOM 768 C C . LEU A 1 101 ? -1.239 13.439 -9.235 1.00 68.88 101 LEU A C 1
ATOM 770 O O . LEU A 1 101 ? -0.809 12.950 -8.197 1.00 68.88 101 LEU A O 1
ATOM 774 N N . ASN A 1 102 ? -2.454 13.986 -9.287 1.00 69.69 102 ASN A N 1
ATOM 775 C CA . ASN A 1 102 ? -3.285 14.158 -8.081 1.00 69.69 102 ASN A CA 1
ATOM 776 C C . ASN A 1 102 ? -4.066 12.915 -7.647 1.00 69.69 102 ASN A C 1
ATOM 778 O O . ASN A 1 102 ? -4.517 12.818 -6.507 1.00 69.69 102 ASN A O 1
ATOM 782 N N . PHE A 1 103 ? -4.177 11.914 -8.518 1.00 67.50 103 PHE A N 1
ATOM 783 C CA . PHE A 1 103 ? -4.861 10.662 -8.196 1.00 67.50 103 PHE A CA 1
ATOM 784 C C . PHE A 1 103 ? -4.141 9.909 -7.074 1.00 67.50 103 PHE A C 1
ATOM 786 O O . PHE A 1 103 ? -2.959 9.607 -7.219 1.00 67.50 103 PHE A O 1
ATOM 793 N N . HIS A 1 104 ? -4.846 9.534 -6.004 1.00 68.50 104 HIS A N 1
ATOM 794 C CA . HIS A 1 104 ? -4.298 8.800 -4.849 1.00 68.50 104 HIS A CA 1
ATOM 795 C C . HIS A 1 104 ? -3.372 9.627 -3.933 1.00 68.50 104 HIS A C 1
ATOM 797 O O . HIS A 1 104 ? -2.420 9.096 -3.363 1.00 68.50 104 HIS A O 1
ATOM 803 N N . LEU A 1 105 ? -3.649 10.927 -3.777 1.00 72.69 105 LEU A N 1
ATOM 804 C CA . LEU A 1 105 ? -3.134 11.757 -2.675 1.00 72.69 105 LEU A CA 1
ATOM 805 C C . LEU A 1 105 ? -4.100 11.758 -1.477 1.00 72.69 105 LEU A C 1
ATOM 807 O O . LEU A 1 105 ? -4.463 12.803 -0.947 1.00 72.69 105 LEU A O 1
ATOM 811 N N . THR A 1 106 ? -4.558 10.577 -1.067 1.00 72.31 106 THR A N 1
ATOM 812 C CA . THR A 1 106 ? -5.524 10.430 0.028 1.00 72.31 106 THR A CA 1
ATOM 813 C C . THR A 1 106 ? -4.809 9.936 1.275 1.00 72.31 106 THR A C 1
ATOM 815 O O . THR A 1 106 ? -4.050 8.966 1.221 1.00 72.31 106 THR A O 1
ATOM 818 N N . LEU A 1 107 ? -5.045 10.610 2.400 1.00 80.94 107 LEU A N 1
ATOM 819 C CA . LEU A 1 107 ? -4.558 10.164 3.699 1.00 80.94 107 LEU A CA 1
ATOM 820 C C . LEU A 1 107 ? -5.165 8.802 4.048 1.00 80.94 107 LEU A C 1
ATOM 822 O O . LEU A 1 107 ? -6.364 8.599 3.880 1.00 80.94 107 LEU A O 1
ATOM 826 N N . GLY A 1 108 ? -4.353 7.894 4.586 1.00 84.88 108 GLY A N 1
ATOM 827 C CA . GLY A 1 108 ? -4.830 6.586 5.018 1.00 84.88 108 GLY A CA 1
ATOM 828 C C . GLY A 1 108 ? -4.179 6.090 6.305 1.00 84.88 108 GLY A C 1
ATOM 829 O O . GLY A 1 108 ? -3.345 6.751 6.938 1.00 84.88 108 GLY A O 1
ATOM 830 N N . ILE A 1 109 ? -4.566 4.876 6.690 1.00 87.06 109 IL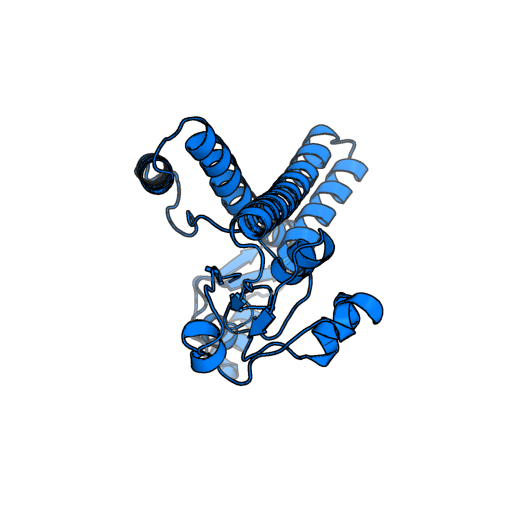E A N 1
ATOM 831 C CA . ILE A 1 109 ? -3.955 4.124 7.798 1.00 87.06 109 ILE A CA 1
ATOM 832 C C . ILE A 1 109 ? -2.780 3.245 7.341 1.00 87.06 109 ILE A C 1
ATOM 834 O O . ILE A 1 109 ? -2.153 2.578 8.156 1.00 87.06 109 ILE A O 1
ATOM 838 N N . GLY A 1 110 ? -2.472 3.276 6.044 1.00 89.12 110 GLY A N 1
ATOM 839 C CA . GLY A 1 110 ? -1.494 2.423 5.379 1.00 89.12 110 GLY A CA 1
ATOM 840 C C . GLY A 1 110 ? -2.110 1.735 4.163 1.00 89.12 110 GLY A C 1
ATOM 841 O O . GLY A 1 110 ? -3.332 1.704 4.002 1.00 89.12 110 GLY A O 1
ATOM 842 N N . PHE A 1 111 ? -1.268 1.195 3.292 1.00 91.31 111 PHE A N 1
ATOM 843 C CA . PHE A 1 111 ? -1.703 0.283 2.244 1.00 91.31 111 PHE A CA 1
ATOM 844 C C . PHE A 1 111 ? -1.707 -1.160 2.755 1.00 91.31 111 PHE A C 1
ATOM 846 O O . PHE A 1 111 ? -0.897 -1.530 3.608 1.00 91.31 111 PHE A O 1
ATOM 853 N N . GLY A 1 112 ? -2.588 -1.973 2.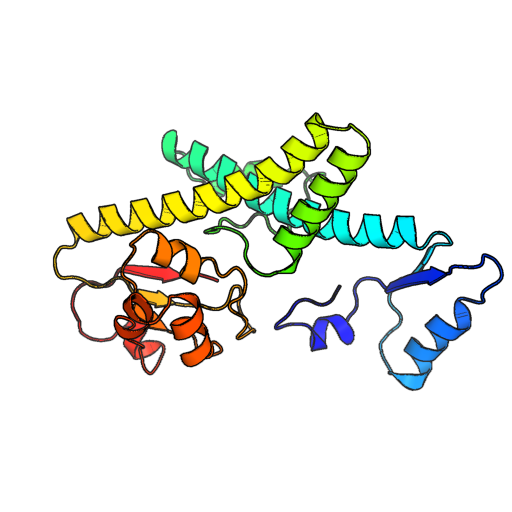184 1.00 89.75 112 GLY A N 1
ATOM 854 C CA . GLY A 1 112 ? -2.656 -3.408 2.423 1.00 89.75 112 GLY A CA 1
ATOM 855 C C . GLY A 1 112 ? -2.705 -4.197 1.120 1.00 89.75 112 GLY A C 1
ATOM 856 O O . GLY A 1 112 ? -2.447 -3.673 0.030 1.00 89.75 112 GLY A O 1
ATOM 857 N N . GLY A 1 113 ? -3.063 -5.471 1.236 1.00 88.62 113 GLY A N 1
ATOM 858 C CA . GLY A 1 113 ? -3.157 -6.382 0.107 1.00 88.62 113 GLY A CA 1
ATOM 859 C C . GLY A 1 113 ? -1.801 -6.941 -0.335 1.00 88.62 113 GLY A C 1
ATOM 860 O O . GLY A 1 113 ? -0.734 -6.387 -0.060 1.00 88.62 113 GLY A O 1
ATOM 861 N N . PRO A 1 114 ? -1.810 -8.060 -1.071 1.00 87.25 114 PRO A N 1
ATOM 862 C CA . PRO A 1 114 ? -0.606 -8.859 -1.249 1.00 87.25 114 PRO A CA 1
ATOM 863 C C . PRO A 1 114 ? 0.314 -8.366 -2.375 1.00 87.25 114 PRO A C 1
ATOM 865 O O . PRO A 1 114 ? 1.387 -8.935 -2.553 1.00 87.25 114 PRO A O 1
ATOM 868 N N . ASN A 1 115 ? -0.102 -7.386 -3.183 1.00 91.88 115 ASN A N 1
ATOM 869 C CA . ASN A 1 115 ? 0.642 -6.985 -4.382 1.00 91.88 115 ASN A CA 1
ATOM 870 C C . ASN A 1 115 ? 1.741 -5.969 -4.060 1.00 91.88 115 ASN A C 1
ATOM 872 O O . ASN A 1 115 ? 2.887 -6.177 -4.446 1.00 91.88 115 ASN A O 1
ATOM 876 N N . PHE A 1 116 ? 1.423 -4.907 -3.313 1.00 93.62 116 PHE A N 1
ATOM 877 C CA . PHE A 1 116 ? 2.386 -3.841 -3.020 1.00 93.62 116 PHE A CA 1
ATOM 878 C C . PHE A 1 116 ? 3.573 -4.347 -2.212 1.00 93.62 116 PHE A C 1
ATOM 880 O O . PHE A 1 116 ? 4.715 -4.168 -2.630 1.00 93.62 116 PHE A O 1
ATOM 887 N N . LYS A 1 117 ? 3.307 -5.045 -1.101 1.00 93.75 117 LYS A N 1
ATOM 888 C CA . LYS A 1 117 ? 4.366 -5.623 -0.274 1.00 93.75 117 LYS A CA 1
ATOM 889 C C . LYS A 1 117 ? 5.229 -6.608 -1.068 1.00 93.75 117 LYS A C 1
ATOM 891 O O . LYS A 1 117 ? 6.449 -6.515 -1.023 1.00 93.75 117 LYS A O 1
ATOM 896 N N . ARG A 1 118 ? 4.606 -7.503 -1.843 1.00 95.38 118 ARG A N 1
ATOM 897 C CA . ARG A 1 118 ? 5.317 -8.488 -2.671 1.00 95.38 118 ARG A CA 1
ATOM 898 C C . ARG A 1 118 ? 6.231 -7.831 -3.697 1.00 95.38 118 ARG A C 1
ATOM 900 O O . ARG A 1 118 ? 7.357 -8.284 -3.865 1.00 95.38 118 ARG A O 1
ATOM 907 N N . ASP A 1 119 ? 5.761 -6.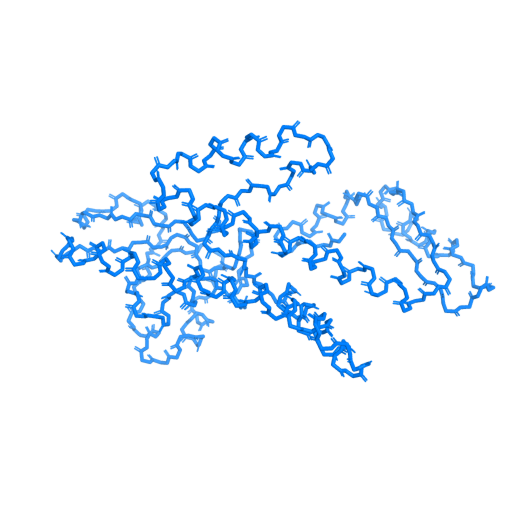795 -4.385 1.00 97.06 119 ASP A N 1
ATOM 908 C CA . ASP A 1 119 ? 6.564 -6.125 -5.408 1.00 97.06 119 ASP A CA 1
ATOM 909 C C . ASP A 1 119 ? 7.686 -5.278 -4.792 1.00 97.06 119 ASP A C 1
ATOM 911 O O . ASP A 1 119 ? 8.795 -5.280 -5.324 1.00 97.06 119 ASP A O 1
ATOM 915 N N . LEU A 1 120 ? 7.458 -4.646 -3.634 1.00 97.56 120 LEU A N 1
ATOM 916 C CA . LEU A 1 120 ? 8.518 -3.998 -2.848 1.00 97.56 120 LEU A CA 1
ATOM 917 C C . LEU A 1 120 ? 9.593 -5.001 -2.411 1.00 97.56 120 LEU A C 1
ATOM 919 O O . LEU A 1 120 ? 10.784 -4.759 -2.616 1.00 97.56 120 LEU A O 1
ATOM 923 N N . ASP A 1 121 ? 9.179 -6.139 -1.849 1.00 96.94 121 ASP A N 1
ATOM 924 C CA . ASP A 1 121 ? 10.085 -7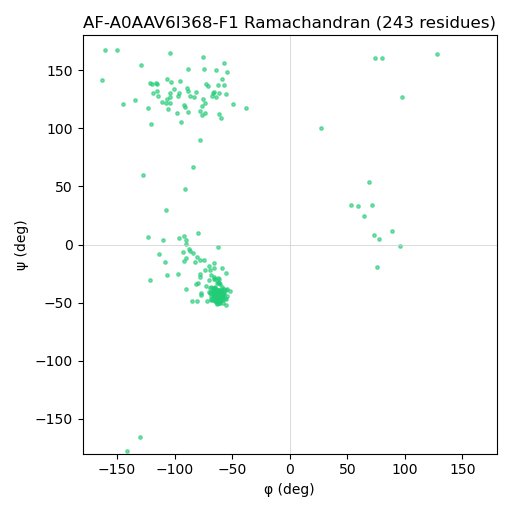.195 -1.393 1.00 96.94 121 ASP A CA 1
ATOM 925 C C . ASP A 1 121 ? 10.873 -7.787 -2.573 1.00 96.94 121 ASP A C 1
ATOM 927 O O . ASP A 1 121 ? 12.082 -8.003 -2.471 1.00 96.94 121 ASP A O 1
ATOM 931 N N . TYR A 1 122 ? 10.216 -7.986 -3.721 1.00 97.12 122 TYR A N 1
ATOM 932 C CA . TYR A 1 122 ? 10.845 -8.469 -4.949 1.00 97.12 122 TYR A CA 1
ATOM 933 C C . TYR A 1 122 ? 11.904 -7.494 -5.478 1.00 97.12 122 TYR A C 1
ATOM 935 O O . TYR A 1 122 ? 13.030 -7.911 -5.752 1.00 97.12 122 TYR A O 1
ATOM 943 N N . LEU A 1 123 ? 11.594 -6.195 -5.581 1.00 97.56 123 LEU A N 1
ATOM 944 C CA . LEU A 1 123 ? 12.577 -5.201 -6.027 1.00 97.56 123 LEU A CA 1
ATOM 945 C C . LEU A 1 123 ? 13.730 -5.049 -5.029 1.00 97.56 123 LEU A C 1
ATOM 947 O O . LEU A 1 123 ? 14.882 -4.923 -5.445 1.00 97.56 123 LEU A O 1
ATOM 951 N N . SER A 1 124 ? 13.452 -5.117 -3.722 1.00 98.00 124 SER A N 1
ATOM 952 C CA . SER A 1 124 ? 14.504 -5.124 -2.703 1.00 98.00 124 SER A CA 1
ATOM 953 C C . SER A 1 124 ? 15.421 -6.337 -2.849 1.00 98.00 124 SER A C 1
ATOM 955 O O . SER A 1 124 ? 16.644 -6.200 -2.800 1.00 98.00 124 SER A O 1
ATOM 957 N N . TYR A 1 125 ? 14.847 -7.520 -3.073 1.00 97.88 125 TYR A N 1
ATOM 958 C CA . TYR A 1 125 ? 15.601 -8.746 -3.312 1.00 97.88 125 TYR A CA 1
ATOM 959 C C . TYR A 1 125 ? 16.485 -8.636 -4.559 1.00 97.88 125 TYR A C 1
ATOM 961 O O . TYR A 1 125 ? 17.687 -8.884 -4.463 1.00 97.88 125 TYR A O 1
ATOM 969 N N . LEU A 1 126 ? 15.933 -8.202 -5.698 1.00 97.06 126 LEU A N 1
ATOM 970 C CA . LEU A 1 126 ? 16.709 -8.012 -6.926 1.00 97.06 126 LEU A CA 1
ATOM 971 C C . LEU A 1 126 ? 17.858 -7.019 -6.728 1.00 97.06 126 LEU A C 1
ATOM 973 O O . LEU A 1 126 ? 18.983 -7.297 -7.134 1.00 97.06 126 LEU A O 1
ATOM 977 N N . ALA A 1 127 ? 17.601 -5.895 -6.057 1.00 97.62 127 ALA A N 1
ATOM 978 C CA . ALA A 1 127 ? 18.632 -4.908 -5.764 1.00 97.62 127 ALA A CA 1
ATOM 979 C C . ALA A 1 127 ? 19.767 -5.504 -4.910 1.00 97.62 127 ALA A C 1
ATOM 981 O O . ALA A 1 127 ? 20.937 -5.294 -5.223 1.00 97.62 127 ALA A O 1
ATOM 982 N N . LYS A 1 128 ? 19.449 -6.315 -3.888 1.00 98.00 128 LYS A N 1
ATOM 983 C CA . LYS A 1 128 ? 20.463 -7.020 -3.078 1.00 98.00 128 LYS A CA 1
ATOM 984 C C . LYS A 1 128 ? 21.301 -7.983 -3.913 1.00 98.00 128 LYS A C 1
ATOM 986 O O . LYS A 1 128 ? 22.518 -7.993 -3.754 1.00 98.00 128 LYS A O 1
ATOM 991 N N . GLN A 1 129 ? 20.668 -8.753 -4.800 1.00 98.12 129 GLN A N 1
ATOM 992 C CA . GLN A 1 129 ? 21.363 -9.700 -5.684 1.00 98.12 129 GLN A CA 1
ATOM 993 C C . GLN A 1 129 ? 22.361 -9.004 -6.618 1.00 98.12 129 GLN A C 1
ATOM 995 O O . GLN A 1 129 ? 23.384 -9.583 -6.960 1.00 98.12 129 GLN A O 1
ATOM 1000 N N . GLN A 1 130 ? 22.093 -7.752 -6.994 1.00 97.75 130 GLN A N 1
ATOM 1001 C CA . GLN A 1 130 ? 22.975 -6.944 -7.843 1.00 97.75 130 GLN A CA 1
ATOM 1002 C C . GLN A 1 130 ? 23.971 -6.076 -7.050 1.00 97.75 130 GLN A C 1
ATOM 1004 O O . GLN A 1 130 ? 24.649 -5.232 -7.627 1.00 97.75 130 GLN A O 1
ATOM 1009 N N . GLY A 1 131 ? 24.055 -6.227 -5.722 1.00 97.75 131 GLY A N 1
ATOM 1010 C CA . GLY A 1 131 ? 24.927 -5.400 -4.877 1.00 97.75 131 GLY A CA 1
ATOM 1011 C C . GLY A 1 131 ? 24.443 -3.953 -4.674 1.00 97.75 131 GLY A C 1
ATOM 1012 O O . GLY A 1 131 ? 25.142 -3.144 -4.068 1.00 97.75 131 GLY A O 1
ATOM 1013 N N . CYS A 1 132 ? 23.230 -3.616 -5.117 1.00 98.25 132 CYS A N 1
ATOM 1014 C CA . CYS A 1 132 ? 22.619 -2.289 -5.023 1.00 98.25 132 CYS A CA 1
ATOM 1015 C C . CYS A 1 132 ? 21.952 -2.065 -3.652 1.00 98.25 132 CYS A C 1
ATOM 1017 O O . CYS A 1 132 ? 20.726 -1.969 -3.532 1.00 98.25 132 CYS A O 1
ATOM 1019 N N . GLN A 1 133 ? 22.758 -2.012 -2.588 1.00 98.19 133 GLN A N 1
ATOM 1020 C CA . GLN A 1 133 ? 22.245 -1.902 -1.215 1.00 98.19 133 GLN A CA 1
ATOM 1021 C C . GLN A 1 133 ? 21.391 -0.646 -0.951 1.00 98.19 133 GLN A C 1
ATOM 1023 O O . GLN A 1 133 ? 20.332 -0.800 -0.337 1.00 98.19 133 GLN A O 1
ATOM 1028 N N . PRO A 1 134 ? 21.745 0.567 -1.430 1.00 98.50 134 PRO A N 1
ATOM 1029 C CA . PRO A 1 134 ? 20.908 1.752 -1.213 1.00 98.50 134 PRO A CA 1
ATOM 1030 C C . PRO A 1 134 ? 19.492 1.608 -1.792 1.00 98.50 134 PRO A C 1
ATOM 1032 O O . PRO A 1 134 ? 18.506 1.967 -1.154 1.00 98.50 134 PRO A O 1
ATOM 1035 N N . GLN A 1 135 ? 19.366 1.013 -2.979 1.00 98.12 135 GLN A N 1
ATOM 1036 C CA . GLN A 1 135 ? 18.088 0.761 -3.644 1.00 98.12 135 GLN A CA 1
ATOM 1037 C C . GLN A 1 135 ? 17.283 -0.301 -2.889 1.00 98.12 135 GLN A C 1
ATOM 1039 O O . GLN A 1 135 ? 16.078 -0.153 -2.686 1.00 98.12 135 GLN A O 1
ATOM 1044 N N . ALA A 1 136 ? 17.949 -1.353 -2.407 1.00 98.31 136 ALA A N 1
ATOM 1045 C CA . ALA A 1 136 ? 17.303 -2.359 -1.575 1.00 98.31 136 ALA A CA 1
ATOM 1046 C C . ALA A 1 136 ? 16.740 -1.764 -0.276 1.00 98.31 136 ALA A C 1
ATOM 1048 O O . ALA A 1 136 ? 15.625 -2.111 0.128 1.00 98.31 136 ALA A O 1
ATOM 1049 N N . GLN A 1 137 ? 17.503 -0.879 0.371 1.00 98.38 137 GLN A N 1
ATOM 1050 C CA . GLN A 1 137 ? 17.084 -0.148 1.566 1.00 98.38 137 GLN A CA 1
ATOM 1051 C C . GLN A 1 137 ? 15.913 0.782 1.267 1.00 98.38 137 GLN A C 1
ATOM 1053 O O . GLN A 1 137 ? 14.950 0.785 2.026 1.00 98.38 137 GLN A O 1
ATOM 1058 N N . PHE A 1 138 ? 15.945 1.493 0.140 1.00 98.19 138 PHE A N 1
ATOM 1059 C CA . PHE A 1 138 ? 14.851 2.354 -0.296 1.00 98.19 138 PHE A CA 1
ATOM 1060 C C . PHE A 1 138 ? 13.515 1.599 -0.382 1.00 98.19 138 PHE A C 1
ATOM 1062 O O . PHE A 1 138 ? 12.539 2.006 0.247 1.00 98.19 138 PHE A O 1
ATOM 1069 N N . PHE A 1 139 ? 13.471 0.456 -1.077 1.00 98.06 139 PHE A N 1
ATOM 1070 C CA . PHE A 1 139 ? 12.239 -0.337 -1.176 1.00 98.06 139 PHE A CA 1
ATOM 1071 C C . PHE A 1 139 ? 11.782 -0.885 0.185 1.00 98.06 139 PHE A C 1
ATOM 1073 O O . PHE A 1 139 ? 10.593 -0.843 0.501 1.00 98.06 139 PHE A O 1
ATOM 1080 N N . ASN A 1 140 ? 12.714 -1.328 1.036 1.00 97.69 140 ASN A N 1
ATOM 1081 C CA . ASN A 1 140 ? 12.375 -1.772 2.392 1.00 97.69 140 ASN A CA 1
ATOM 1082 C C . ASN A 1 140 ? 11.831 -0.630 3.255 1.00 97.69 140 ASN A C 1
ATOM 1084 O O . ASN A 1 140 ? 10.904 -0.840 4.036 1.00 97.69 140 ASN A O 1
ATOM 1088 N N . GLN A 1 141 ? 12.359 0.584 3.097 1.00 98.00 141 GLN A N 1
ATOM 1089 C CA . GLN A 1 141 ? 11.933 1.738 3.878 1.00 98.00 141 GLN A CA 1
ATOM 1090 C C . GLN A 1 141 ? 10.466 2.091 3.616 1.00 98.00 141 GLN A C 1
ATOM 1092 O O . GLN A 1 141 ? 9.763 2.498 4.538 1.00 98.00 141 GLN A O 1
ATOM 1097 N N . ILE A 1 142 ? 9.966 1.871 2.396 1.00 97.69 142 ILE A N 1
ATOM 1098 C CA . ILE A 1 142 ? 8.546 2.069 2.073 1.00 97.69 142 ILE A CA 1
ATOM 1099 C C . ILE A 1 142 ? 7.664 1.127 2.910 1.00 97.69 142 ILE A C 1
ATOM 1101 O O . ILE A 1 142 ? 6.662 1.576 3.470 1.00 97.69 142 ILE A O 1
ATOM 1105 N N . ASN A 1 143 ? 8.059 -0.145 3.058 1.00 95.81 143 ASN A N 1
ATOM 1106 C CA . ASN A 1 143 ? 7.375 -1.111 3.927 1.00 95.81 143 ASN A CA 1
ATOM 1107 C C . ASN A 1 143 ? 7.465 -0.711 5.409 1.00 95.81 143 ASN A C 1
ATOM 1109 O O . ASN A 1 143 ? 6.463 -0.775 6.121 1.00 95.81 143 ASN A O 1
ATOM 1113 N N . VAL A 1 144 ? 8.638 -0.261 5.870 1.00 96.38 144 VAL A N 1
ATOM 1114 C CA . VAL A 1 144 ? 8.840 0.200 7.257 1.00 96.38 144 VAL A CA 1
ATOM 1115 C C . VAL A 1 144 ? 7.930 1.386 7.577 1.00 96.38 144 VAL A C 1
ATOM 1117 O O . VAL A 1 144 ? 7.277 1.389 8.620 1.00 96.38 144 VAL A O 1
ATOM 1120 N N . LEU A 1 145 ? 7.833 2.368 6.677 1.00 95.75 145 LEU A N 1
ATOM 1121 C CA . LEU A 1 145 ? 6.955 3.528 6.843 1.00 95.75 145 LEU A CA 1
ATOM 1122 C C . LEU A 1 145 ? 5.480 3.119 6.895 1.00 95.75 145 LEU A C 1
ATOM 1124 O O . LEU A 1 145 ? 4.744 3.608 7.752 1.00 95.75 145 LEU A O 1
ATOM 1128 N N . ASN A 1 146 ? 5.061 2.188 6.033 1.00 94.94 146 ASN A N 1
ATOM 1129 C CA . ASN A 1 146 ? 3.697 1.664 6.043 1.00 94.94 146 ASN A CA 1
ATOM 1130 C C . ASN A 1 146 ? 3.360 0.969 7.371 1.00 94.94 146 ASN A C 1
ATOM 1132 O O . ASN A 1 146 ? 2.339 1.261 7.991 1.00 94.94 146 ASN A O 1
ATOM 1136 N N . PHE A 1 147 ? 4.253 0.101 7.852 1.00 93.50 147 PHE A N 1
ATOM 1137 C CA . PHE A 1 147 ? 4.091 -0.570 9.141 1.00 93.50 147 PHE A CA 1
ATOM 1138 C C . PHE A 1 147 ? 4.065 0.421 10.309 1.00 93.50 147 PHE A C 1
ATOM 1140 O O . PHE A 1 147 ? 3.174 0.371 11.152 1.00 93.50 147 PHE A O 1
ATOM 1147 N N . THR A 1 148 ? 4.992 1.380 10.321 1.00 93.25 148 THR A N 1
ATOM 1148 C CA . THR A 1 148 ? 5.071 2.421 11.357 1.00 93.25 148 THR A CA 1
ATOM 1149 C C . THR A 1 148 ? 3.790 3.245 11.422 1.00 93.25 148 THR A C 1
ATOM 1151 O O . THR A 1 148 ? 3.323 3.571 12.513 1.00 93.25 148 THR A O 1
ATOM 1154 N N . ARG A 1 149 ? 3.178 3.545 10.268 1.00 91.88 149 ARG A N 1
ATOM 1155 C CA . ARG A 1 149 ? 1.880 4.219 10.209 1.00 91.88 149 ARG A CA 1
ATOM 1156 C C . ARG A 1 149 ? 0.790 3.394 10.898 1.00 91.88 149 ARG A C 1
ATOM 1158 O O . ARG A 1 149 ? 0.082 3.950 11.735 1.00 91.88 149 ARG A O 1
ATOM 1165 N N . MET A 1 150 ? 0.694 2.095 10.609 1.00 89.75 150 MET A N 1
ATOM 1166 C CA . MET A 1 150 ? -0.282 1.196 11.244 1.00 89.75 150 MET A CA 1
ATOM 1167 C C . MET A 1 150 ? -0.060 1.082 12.760 1.00 89.75 150 MET A C 1
ATOM 1169 O O . MET A 1 150 ? -1.015 1.180 13.529 1.00 89.75 150 MET A O 1
ATOM 1173 N N . VAL A 1 151 ? 1.195 0.973 13.213 1.00 89.94 151 VAL A N 1
ATOM 1174 C CA . VAL A 1 151 ? 1.532 0.988 14.649 1.00 89.94 151 VAL A CA 1
ATOM 1175 C C . VAL A 1 151 ? 1.134 2.315 15.296 1.00 89.94 151 VAL A C 1
ATOM 1177 O O . VAL A 1 151 ? 0.537 2.316 16.369 1.00 89.94 151 VAL A O 1
ATOM 1180 N N . GLY A 1 152 ? 1.414 3.447 14.645 1.00 87.69 152 GLY A N 1
ATOM 1181 C CA . GLY A 1 152 ? 1.029 4.771 15.135 1.00 87.69 152 GLY A CA 1
ATOM 1182 C C . GLY A 1 152 ? -0.485 4.923 15.282 1.00 87.69 152 GLY A C 1
ATOM 1183 O O . GLY A 1 152 ? -0.951 5.430 16.300 1.00 87.69 152 GLY A O 1
ATOM 1184 N N . VAL A 1 153 ? -1.257 4.417 14.315 1.00 85.50 153 VAL A N 1
ATOM 1185 C CA . VAL A 1 153 ? -2.726 4.361 14.401 1.00 85.50 153 VAL A CA 1
ATOM 1186 C C . VAL A 1 153 ? -3.165 3.487 15.575 1.00 85.50 153 VAL A C 1
ATOM 1188 O O . VAL A 1 153 ? -4.013 3.910 16.355 1.00 85.50 153 VAL A O 1
ATOM 1191 N N . ALA A 1 154 ? -2.564 2.310 15.762 1.00 84.00 154 ALA A N 1
ATOM 1192 C CA . ALA A 1 154 ? -2.874 1.447 16.899 1.00 84.00 154 ALA A CA 1
ATOM 1193 C C . ALA A 1 154 ? -2.571 2.123 18.247 1.00 84.00 154 ALA A C 1
ATOM 1195 O O . ALA A 1 154 ? -3.346 1.991 19.193 1.00 84.00 154 ALA A O 1
ATOM 1196 N N . THR A 1 155 ? -1.463 2.859 18.351 1.00 85.06 155 THR A N 1
ATOM 1197 C CA . THR A 1 155 ? -1.114 3.634 19.550 1.00 85.06 155 THR A CA 1
ATOM 1198 C C . THR A 1 155 ? -2.119 4.748 19.805 1.00 85.06 155 THR A C 1
ATOM 1200 O O . THR A 1 155 ? -2.651 4.816 20.908 1.00 85.06 155 THR A O 1
ATOM 1203 N N . TRP A 1 156 ? -2.462 5.538 18.786 1.00 82.06 156 TRP A N 1
ATOM 1204 C CA . TRP A 1 156 ? -3.474 6.590 18.897 1.00 82.06 156 TRP A CA 1
ATOM 1205 C C . TRP A 1 156 ? -4.839 6.037 19.333 1.00 82.06 156 TRP A C 1
ATOM 1207 O O . TRP A 1 156 ? -5.479 6.587 20.226 1.00 82.06 156 TRP A O 1
ATOM 1217 N N . ILE A 1 157 ? -5.251 4.896 18.769 1.00 77.38 157 ILE A N 1
ATOM 1218 C CA . ILE A 1 157 ? -6.456 4.166 19.180 1.00 77.38 157 ILE A CA 1
ATOM 1219 C C . ILE A 1 157 ? -6.367 3.794 20.665 1.00 77.38 157 ILE A C 1
ATOM 1221 O O . ILE A 1 157 ? -7.291 4.094 21.413 1.00 77.38 157 ILE A O 1
ATOM 1225 N N . LYS A 1 158 ? -5.261 3.190 21.118 1.00 75.62 158 LYS A N 1
ATOM 1226 C CA . LYS A 1 158 ? -5.066 2.788 22.525 1.00 75.62 158 LYS A CA 1
ATOM 1227 C C . LYS A 1 158 ? -5.065 3.978 23.489 1.00 75.62 158 LYS A C 1
ATOM 1229 O O . LYS A 1 158 ? -5.683 3.896 24.546 1.00 75.62 158 LYS A O 1
ATOM 1234 N N . GLU A 1 159 ? -4.409 5.079 23.140 1.00 76.56 159 GLU A N 1
ATOM 1235 C CA . GLU A 1 159 ? -4.413 6.312 23.939 1.00 76.56 159 GLU A CA 1
ATOM 1236 C C . GLU A 1 159 ? -5.820 6.910 24.020 1.00 76.56 159 GLU A C 1
ATOM 1238 O O . GLU A 1 159 ? -6.299 7.241 25.107 1.00 76.56 159 GLU A O 1
ATOM 1243 N N . GLY A 1 160 ? -6.529 6.938 22.888 1.00 70.44 160 GLY A N 1
ATOM 1244 C CA . GLY A 1 160 ? -7.946 7.272 22.835 1.00 70.44 160 GLY A CA 1
ATOM 1245 C C . GLY A 1 160 ? -8.771 6.380 23.763 1.00 70.44 160 GLY A C 1
ATOM 1246 O O . GLY A 1 160 ? -9.545 6.906 24.557 1.00 70.44 160 GLY A O 1
ATOM 1247 N N . MET A 1 161 ? -8.554 5.055 23.742 1.00 63.44 161 MET A N 1
ATOM 1248 C CA . MET A 1 161 ? -9.228 4.076 24.615 1.00 63.44 161 MET A CA 1
ATOM 1249 C C . MET A 1 161 ? -9.041 4.364 26.106 1.00 63.44 161 MET A C 1
ATOM 1251 O O . MET A 1 161 ? -9.988 4.189 26.875 1.00 63.44 161 MET A O 1
ATOM 1255 N N . VAL A 1 162 ? -7.852 4.809 26.524 1.00 61.72 162 VAL A N 1
ATOM 1256 C CA . VAL A 1 162 ? -7.598 5.206 27.920 1.00 61.72 162 VAL A CA 1
ATOM 1257 C C . VAL A 1 162 ? -8.475 6.399 28.306 1.00 61.72 162 VAL A C 1
ATOM 1259 O O . VAL A 1 162 ? -9.060 6.393 29.390 1.00 61.72 162 VAL A O 1
ATOM 1262 N N . ALA A 1 163 ? -8.632 7.375 27.407 1.00 59.62 163 ALA A N 1
ATOM 1263 C CA . ALA A 1 163 ? -9.495 8.537 27.623 1.00 59.62 163 ALA A CA 1
ATOM 1264 C C . ALA A 1 163 ? -10.996 8.183 27.645 1.00 59.62 163 ALA A C 1
ATOM 1266 O O . ALA A 1 163 ? -11.781 8.868 28.297 1.00 59.62 163 ALA A O 1
ATOM 1267 N N . ILE A 1 164 ? -11.400 7.097 26.976 1.00 56.69 164 ILE A N 1
ATOM 1268 C CA . ILE A 1 164 ? -12.800 6.656 26.855 1.00 56.69 164 ILE A CA 1
ATOM 1269 C C . ILE A 1 164 ? -13.125 5.405 27.688 1.00 56.69 164 ILE A C 1
ATOM 1271 O O . ILE A 1 164 ? -13.998 4.627 27.308 1.00 56.69 164 ILE A O 1
ATOM 1275 N N . ARG A 1 165 ? -12.436 5.194 28.819 1.00 55.47 165 ARG A N 1
ATOM 1276 C CA . ARG A 1 165 ? -12.552 4.007 29.694 1.00 55.47 165 ARG A CA 1
ATOM 1277 C C . ARG A 1 165 ? -14.006 3.503 29.821 1.00 55.47 165 ARG A C 1
ATOM 1279 O O . ARG A 1 165 ? -14.876 4.216 30.310 1.00 55.47 165 ARG A O 1
ATOM 1286 N N . GLY A 1 166 ? -14.260 2.269 29.369 1.00 52.91 166 GLY A N 1
ATOM 1287 C CA . GLY A 1 166 ? -15.598 1.649 29.337 1.00 52.91 166 GLY A CA 1
ATOM 1288 C C . GLY A 1 166 ? -16.350 1.757 28.001 1.00 52.91 166 GLY A C 1
ATOM 1289 O O . GLY A 1 166 ? -17.446 1.214 27.884 1.00 52.91 166 GLY A O 1
ATOM 1290 N N . ARG A 1 167 ? -15.774 2.418 26.991 1.00 56.28 167 ARG A N 1
ATOM 1291 C CA . ARG A 1 167 ? -16.329 2.542 25.635 1.00 56.28 167 ARG A CA 1
ATOM 1292 C C . ARG A 1 167 ? -15.612 1.627 24.643 1.00 56.28 167 ARG A C 1
ATOM 1294 O O . ARG A 1 167 ? -14.538 1.091 24.913 1.00 56.28 167 ARG A O 1
ATOM 1301 N N . VAL A 1 168 ? -16.235 1.432 23.487 1.00 57.81 168 VAL A N 1
ATOM 1302 C CA . VAL A 1 168 ? -15.823 0.445 22.487 1.00 57.81 168 VAL A CA 1
ATOM 1303 C C . VAL A 1 168 ? -15.460 1.139 21.180 1.00 57.81 168 VAL A C 1
ATOM 1305 O O . VAL A 1 168 ? -16.250 1.922 20.659 1.00 57.81 168 VAL A O 1
ATOM 1308 N N . ILE A 1 169 ? -14.292 0.813 20.622 1.00 62.25 169 ILE A N 1
ATOM 1309 C CA . ILE A 1 169 ? -13.898 1.262 19.284 1.00 62.25 169 ILE A CA 1
ATOM 1310 C C . ILE A 1 169 ? -14.441 0.285 18.247 1.00 62.25 169 ILE A C 1
ATOM 1312 O O . ILE A 1 169 ? -14.248 -0.931 18.343 1.00 62.25 169 ILE A O 1
ATOM 1316 N N . VAL A 1 170 ? -15.144 0.839 17.265 1.00 62.94 170 VAL A N 1
ATOM 1317 C CA . VAL A 1 170 ? -15.718 0.091 16.150 1.00 62.94 170 VAL A CA 1
ATOM 1318 C C . VAL A 1 170 ? -14.858 0.336 14.923 1.00 62.94 170 VAL A C 1
ATOM 1320 O O . VAL A 1 170 ? -14.608 1.485 14.557 1.00 62.94 170 VAL A O 1
ATOM 1323 N N . VAL A 1 171 ? -14.413 -0.747 14.294 1.00 66.25 171 VAL A N 1
ATOM 1324 C CA . VAL A 1 171 ? -13.715 -0.703 13.012 1.00 66.25 171 VAL A CA 1
ATOM 1325 C C . VAL A 1 171 ? -14.636 -1.218 11.927 1.00 66.25 171 VAL A C 1
ATOM 1327 O O . VAL A 1 171 ? -15.142 -2.343 11.984 1.00 66.25 171 VAL A O 1
ATOM 1330 N N . LEU A 1 172 ? -14.857 -0.344 10.952 1.00 66.38 172 LEU A N 1
ATOM 1331 C CA . LEU A 1 172 ? -15.642 -0.611 9.760 1.00 66.38 172 LEU A CA 1
ATOM 1332 C C . LEU A 1 172 ? -14.663 -0.964 8.636 1.00 66.38 172 LEU A C 1
ATOM 1334 O O . LEU A 1 172 ? -13.853 -0.132 8.221 1.00 66.38 172 LEU A O 1
ATOM 1338 N N . GLY A 1 173 ? -14.721 -2.215 8.186 1.00 74.81 173 GLY A N 1
ATOM 1339 C CA . GLY A 1 173 ? -13.808 -2.807 7.211 1.00 74.81 173 GLY A CA 1
ATOM 1340 C C . GLY A 1 173 ? -12.687 -3.624 7.860 1.00 74.81 173 GLY A C 1
ATOM 1341 O O . GLY A 1 173 ? -11.971 -3.162 8.742 1.00 74.81 173 GLY A O 1
ATOM 1342 N N . VAL A 1 174 ? -12.535 -4.867 7.416 1.00 82.19 174 VAL A N 1
ATOM 1343 C CA . VAL A 1 174 ? -11.464 -5.799 7.810 1.00 82.19 174 VAL A CA 1
ATOM 1344 C C . VAL A 1 174 ? -10.662 -6.238 6.596 1.00 82.19 174 VAL A C 1
ATOM 1346 O O . VAL A 1 174 ? -9.475 -6.536 6.703 1.00 82.19 174 VAL A O 1
ATOM 1349 N N . SER A 1 175 ? -11.300 -6.293 5.438 1.00 84.31 175 SER A N 1
ATOM 1350 C CA . SER A 1 175 ? -10.658 -6.485 4.148 1.00 84.31 175 SER A CA 1
ATOM 1351 C C . SER A 1 175 ? -9.612 -5.395 3.925 1.00 84.31 175 SER A C 1
ATOM 1353 O O . SER A 1 175 ? -9.672 -4.340 4.540 1.00 84.31 175 SER A O 1
ATOM 1355 N N . TYR A 1 176 ? -8.609 -5.631 3.083 1.00 81.25 176 TYR A N 1
ATOM 1356 C CA . TYR A 1 176 ? -7.536 -4.636 2.923 1.00 81.25 176 TYR A CA 1
ATOM 1357 C C . TYR A 1 176 ? -7.964 -3.396 2.108 1.00 81.25 176 TYR A C 1
ATOM 1359 O O . TYR A 1 176 ? -7.230 -2.405 2.030 1.00 81.25 176 TYR A O 1
ATOM 1367 N N . LYS A 1 177 ? -9.120 -3.486 1.436 1.00 81.94 177 LYS A N 1
ATOM 1368 C CA . LYS A 1 177 ? -9.771 -2.404 0.696 1.00 81.94 177 LYS A CA 1
ATOM 1369 C C . LYS A 1 177 ? -11.257 -2.695 0.472 1.00 81.94 177 LYS A C 1
ATOM 1371 O O . LYS A 1 177 ? -11.701 -3.835 0.605 1.00 81.94 177 LYS A O 1
ATOM 1376 N N . ASN A 1 178 ? -11.998 -1.678 0.039 1.00 81.50 178 ASN A N 1
ATOM 1377 C CA . ASN A 1 178 ? -13.412 -1.808 -0.303 1.00 81.50 178 ASN A CA 1
ATOM 1378 C C . ASN A 1 178 ? -13.659 -2.753 -1.507 1.00 81.50 178 ASN A C 1
ATOM 1380 O O . ASN A 1 178 ? -12.829 -2.866 -2.413 1.00 81.50 178 ASN A O 1
ATOM 1384 N N . GLY A 1 179 ? -14.819 -3.415 -1.521 1.00 81.31 179 GLY A N 1
ATOM 1385 C CA . GLY A 1 179 ? -15.285 -4.274 -2.618 1.00 81.31 179 GLY A CA 1
ATOM 1386 C C . GLY A 1 179 ? -14.650 -5.668 -2.691 1.00 81.31 179 GLY A C 1
ATOM 1387 O O . GLY A 1 179 ? -14.920 -6.412 -3.628 1.00 81.31 179 GLY A O 1
ATOM 1388 N N . THR A 1 180 ? -13.806 -6.050 -1.732 1.00 83.88 180 THR A N 1
ATOM 1389 C CA . THR A 1 180 ? -13.235 -7.403 -1.632 1.00 83.88 180 THR A CA 1
ATOM 1390 C C . THR A 1 180 ? -13.437 -7.951 -0.226 1.00 83.88 180 THR A C 1
ATOM 1392 O O . THR A 1 180 ? -13.565 -7.173 0.709 1.00 83.88 180 THR A O 1
ATOM 1395 N N . GLY A 1 181 ? -13.472 -9.278 -0.089 1.00 85.50 181 GLY A N 1
ATOM 1396 C CA . GLY A 1 181 ? -13.410 -9.981 1.200 1.00 85.50 181 GLY A CA 1
ATOM 1397 C C . GLY A 1 181 ? -11.998 -10.452 1.565 1.00 85.50 181 GLY A C 1
ATOM 1398 O O . GLY A 1 181 ? -11.825 -11.215 2.517 1.00 85.50 181 GLY A O 1
ATOM 1399 N N . ASP A 1 182 ? -10.993 -10.080 0.764 1.00 87.19 182 ASP A N 1
ATOM 1400 C CA . ASP A 1 182 ? -9.599 -10.471 0.968 1.00 87.19 182 ASP A CA 1
ATOM 1401 C C . ASP A 1 182 ? -8.983 -9.676 2.128 1.00 87.19 182 ASP A C 1
ATOM 1403 O O . ASP A 1 182 ? -8.978 -8.444 2.145 1.00 87.19 182 ASP A O 1
ATOM 1407 N N . ILE A 1 183 ? -8.439 -10.406 3.097 1.00 88.69 183 ILE A N 1
ATOM 1408 C CA . ILE A 1 183 ? -7.857 -9.873 4.332 1.00 88.69 183 ILE A CA 1
ATOM 1409 C C . ILE A 1 183 ? -6.328 -10.014 4.376 1.00 88.69 183 ILE A C 1
ATOM 1411 O O . ILE A 1 183 ? -5.709 -9.716 5.400 1.00 88.69 183 ILE A O 1
ATOM 1415 N N . LYS A 1 184 ? -5.694 -10.517 3.306 1.00 88.75 184 LYS A N 1
ATOM 1416 C CA . LYS A 1 184 ? -4.230 -10.652 3.254 1.00 88.75 184 LYS A CA 1
ATOM 1417 C C . LYS A 1 184 ? -3.580 -9.279 3.366 1.00 88.75 184 LYS A C 1
ATOM 1419 O O . LYS A 1 184 ? -3.938 -8.367 2.625 1.00 88.75 184 LYS A O 1
ATOM 1424 N N . GLU A 1 185 ? -2.600 -9.165 4.262 1.00 88.19 185 GLU A N 1
ATOM 1425 C CA . GLU A 1 185 ? -1.927 -7.895 4.572 1.00 88.19 185 GLU A CA 1
ATOM 1426 C C . GLU A 1 185 ? -2.932 -6.781 4.943 1.00 88.19 185 GLU A C 1
ATOM 1428 O O . GLU A 1 185 ? -2.748 -5.622 4.579 1.00 88.19 185 GLU A O 1
ATOM 1433 N N . SER A 1 186 ? -4.043 -7.136 5.606 1.00 89.31 186 SER A N 1
ATOM 1434 C CA . SER A 1 186 ? -5.043 -6.171 6.071 1.00 89.31 186 SER A CA 1
ATOM 1435 C C . SER A 1 186 ? -4.474 -5.248 7.145 1.00 89.31 186 SER A C 1
ATOM 1437 O O . SER A 1 186 ? -3.938 -5.698 8.163 1.00 89.31 186 SER A O 1
ATOM 1439 N N . GLN A 1 187 ? -4.692 -3.950 6.952 1.00 87.94 187 GLN A N 1
ATOM 1440 C CA . GLN A 1 187 ? -4.318 -2.901 7.890 1.00 87.94 187 GLN A CA 1
ATOM 1441 C C . GLN A 1 187 ? -5.060 -3.059 9.221 1.00 87.94 187 GLN A C 1
ATOM 1443 O O . GLN A 1 187 ? -4.462 -2.907 10.283 1.00 87.94 187 GLN A O 1
ATOM 1448 N N . ALA A 1 188 ? -6.349 -3.417 9.181 1.00 83.69 188 ALA A N 1
ATOM 1449 C CA . ALA A 1 188 ? -7.163 -3.624 10.378 1.00 83.69 188 ALA A CA 1
ATOM 1450 C C . ALA A 1 188 ? -6.637 -4.791 11.229 1.00 83.69 188 ALA A C 1
ATOM 1452 O O . ALA A 1 188 ? -6.557 -4.688 12.454 1.00 83.69 188 ALA A O 1
ATOM 1453 N N . ILE A 1 189 ? -6.239 -5.891 10.578 1.00 85.62 189 ILE A N 1
ATOM 1454 C CA . ILE A 1 189 ? -5.648 -7.050 11.258 1.00 85.62 189 ILE A CA 1
ATOM 1455 C C . ILE A 1 189 ? -4.302 -6.680 11.875 1.00 85.62 189 I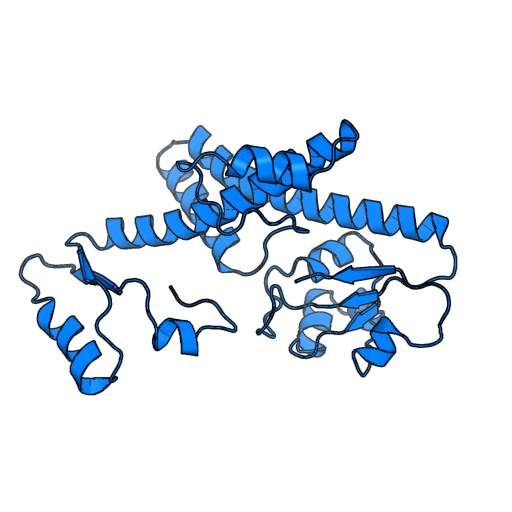LE A C 1
ATOM 1457 O O . ILE A 1 189 ? -4.027 -7.068 13.011 1.00 85.62 189 ILE A O 1
ATOM 1461 N N . GLU A 1 190 ? -3.472 -5.923 11.157 1.00 87.00 190 GLU A N 1
ATOM 1462 C CA . GLU A 1 190 ? -2.171 -5.515 11.681 1.00 87.00 190 GLU A CA 1
ATOM 1463 C C . GLU A 1 190 ? -2.316 -4.571 12.879 1.00 87.00 190 GLU A C 1
ATOM 1465 O O . GLU A 1 190 ? -1.706 -4.802 13.918 1.00 87.00 190 GLU A O 1
ATOM 1470 N N . ILE A 1 191 ? -3.210 -3.582 12.801 1.00 82.94 191 ILE A N 1
ATOM 1471 C CA . ILE A 1 191 ? -3.540 -2.685 13.919 1.00 82.94 191 ILE A CA 1
ATOM 1472 C C . ILE A 1 191 ? -4.013 -3.476 15.146 1.00 82.94 191 ILE A C 1
ATOM 1474 O O . ILE A 1 191 ? -3.583 -3.187 16.265 1.00 82.94 191 ILE A O 1
ATOM 1478 N N . TRP A 1 192 ? -4.849 -4.502 14.956 1.00 80.25 192 TRP A N 1
ATOM 1479 C CA . TRP A 1 192 ? -5.293 -5.360 16.057 1.00 80.25 192 TRP A CA 1
ATOM 1480 C C . TRP A 1 192 ? -4.120 -6.066 16.727 1.00 80.25 192 TRP A C 1
ATOM 1482 O O . TRP A 1 192 ? -3.996 -6.027 17.951 1.00 80.25 192 TRP A O 1
ATOM 1492 N N . LYS A 1 193 ? -3.223 -6.678 15.946 1.00 83.00 193 LYS A N 1
ATOM 1493 C CA . LYS A 1 193 ? -2.048 -7.388 16.479 1.00 83.00 193 LYS A CA 1
ATOM 1494 C C . LYS A 1 193 ? -1.177 -6.505 17.378 1.00 83.00 193 LYS A C 1
ATOM 1496 O O . LYS A 1 193 ? -0.532 -7.025 18.282 1.00 83.00 193 LYS A O 1
ATOM 1501 N N . GLN A 1 194 ? -1.227 -5.183 17.206 1.00 82.69 194 GLN A N 1
ATOM 1502 C CA . GLN A 1 194 ? -0.559 -4.204 18.071 1.00 82.69 194 GLN A CA 1
ATOM 1503 C C . GLN A 1 194 ? -1.304 -3.910 19.397 1.00 82.69 194 GLN A C 1
ATOM 1505 O O . GLN A 1 194 ? -0.949 -2.974 20.127 1.00 82.69 194 GLN A O 1
ATOM 1510 N N . GLY A 1 195 ? -2.333 -4.693 19.729 1.00 73.19 195 GLY A N 1
ATOM 1511 C CA . GLY A 1 195 ? -3.097 -4.626 20.977 1.00 73.19 195 GLY A CA 1
ATOM 1512 C C . GLY A 1 195 ? -4.291 -3.670 20.952 1.00 73.19 195 GLY A C 1
ATOM 1513 O O . GLY A 1 195 ? -4.839 -3.369 22.010 1.00 73.19 195 GLY A O 1
ATOM 1514 N N . ALA A 1 196 ? -4.693 -3.171 19.780 1.00 70.06 196 ALA A N 1
ATOM 1515 C CA . ALA A 1 196 ? -5.934 -2.417 19.645 1.00 70.06 196 ALA A CA 1
ATOM 1516 C C . ALA A 1 196 ? -7.134 -3.378 19.729 1.00 70.06 196 ALA A C 1
ATOM 1518 O O . ALA A 1 196 ? -7.239 -4.309 18.933 1.00 70.06 196 ALA A O 1
ATOM 1519 N N . ILE A 1 197 ? -8.041 -3.168 20.689 1.00 65.31 197 ILE A N 1
ATOM 1520 C CA . ILE A 1 197 ? -9.268 -3.971 20.813 1.00 65.31 197 ILE A CA 1
ATOM 1521 C C . ILE A 1 197 ? -10.354 -3.314 19.966 1.00 65.31 197 ILE A C 1
ATOM 1523 O O . ILE A 1 197 ? -10.806 -2.212 20.278 1.00 65.31 197 ILE A O 1
ATOM 1527 N N . LEU A 1 198 ? -10.783 -4.003 18.910 1.00 67.19 198 LEU A N 1
ATOM 1528 C CA . LEU A 1 198 ? -11.725 -3.486 17.923 1.00 67.19 198 LEU A CA 1
ATOM 1529 C C . LEU A 1 198 ? -12.968 -4.383 17.866 1.00 67.19 198 LEU A C 1
ATOM 1531 O O . LEU A 1 198 ? -12.862 -5.609 17.879 1.00 67.19 198 LEU A O 1
ATOM 1535 N N . ARG A 1 199 ? -14.161 -3.792 17.770 1.00 70.38 199 ARG A N 1
ATOM 1536 C CA . ARG A 1 199 ? -15.343 -4.517 17.275 1.00 70.38 199 ARG A CA 1
ATOM 1537 C C . ARG A 1 199 ? -15.414 -4.365 15.767 1.00 70.38 199 ARG A C 1
ATOM 1539 O O . ARG A 1 199 ? -15.235 -3.255 15.275 1.00 70.38 199 ARG A O 1
ATOM 1546 N N . LEU A 1 200 ? -15.675 -5.454 15.051 1.00 72.81 200 LEU A N 1
ATOM 1547 C CA . LEU A 1 200 ? -15.593 -5.459 13.592 1.00 72.81 200 LEU A CA 1
ATOM 1548 C C . LEU A 1 200 ? -16.961 -5.487 12.940 1.00 72.81 200 LEU A C 1
ATOM 1550 O O . LEU A 1 200 ? -17.857 -6.232 13.347 1.00 72.81 200 LEU A O 1
ATOM 1554 N N . PHE A 1 201 ? -17.055 -4.751 11.845 1.00 76.88 201 PHE A N 1
ATOM 1555 C CA . PHE A 1 201 ? -18.046 -4.984 10.816 1.00 76.88 201 PHE A CA 1
ATOM 1556 C C . PHE A 1 201 ? -17.364 -4.925 9.454 1.00 76.88 201 PHE A C 1
ATOM 1558 O O . PHE A 1 201 ? -16.730 -3.931 9.118 1.00 76.88 201 PHE A O 1
ATOM 1565 N N . ASP A 1 202 ? -17.499 -5.986 8.667 1.00 78.88 202 ASP A N 1
ATOM 1566 C CA . ASP A 1 202 ? -17.144 -5.984 7.253 1.00 78.88 202 ASP A CA 1
ATOM 1567 C C . ASP A 1 202 ? -18.152 -6.878 6.520 1.00 78.88 202 ASP A C 1
ATOM 1569 O O . ASP A 1 202 ? -18.280 -8.052 6.885 1.00 78.88 202 ASP A O 1
ATOM 1573 N N . PRO A 1 203 ? -18.899 -6.343 5.538 1.00 80.00 203 PRO A N 1
ATOM 1574 C CA . PRO A 1 203 ? -19.916 -7.108 4.823 1.00 80.00 203 PRO A CA 1
ATOM 1575 C C . PRO A 1 203 ? -19.330 -8.192 3.905 1.00 80.00 203 PRO A C 1
ATOM 1577 O O . PRO A 1 203 ? -20.028 -9.146 3.572 1.00 80.00 203 PRO A O 1
ATOM 1580 N N . ASN A 1 204 ? -18.066 -8.062 3.498 1.00 82.69 204 ASN A N 1
ATOM 1581 C CA . ASN A 1 204 ? -17.416 -8.928 2.517 1.00 82.69 204 ASN A CA 1
ATOM 1582 C C . ASN A 1 204 ? -16.408 -9.898 3.154 1.00 82.69 204 ASN A C 1
ATOM 1584 O O . ASN A 1 204 ? -16.140 -10.963 2.593 1.00 82.69 204 ASN A O 1
ATOM 1588 N N . ALA A 1 205 ? -15.827 -9.555 4.309 1.00 82.38 205 ALA A N 1
ATOM 1589 C CA . ALA A 1 205 ? -14.807 -10.382 4.950 1.00 82.38 205 ALA A CA 1
ATOM 1590 C C . ALA A 1 205 ? -15.383 -11.673 5.548 1.00 82.38 205 ALA A C 1
ATOM 1592 O O . ALA A 1 205 ? -16.372 -11.690 6.285 1.00 82.38 205 ALA A O 1
ATOM 1593 N N . GLN A 1 206 ? -14.680 -12.782 5.326 1.00 83.88 206 GLN A N 1
ATOM 1594 C CA . GLN A 1 206 ? -15.041 -14.059 5.934 1.00 83.88 206 GLN A CA 1
ATOM 1595 C C . GLN A 1 206 ? -14.590 -14.113 7.401 1.00 83.88 206 GLN A C 1
ATOM 1597 O O . GLN A 1 206 ? -13.394 -14.176 7.694 1.00 83.88 206 GLN A O 1
ATOM 1602 N N . LYS A 1 207 ? -15.545 -14.178 8.341 1.00 84.88 207 LYS A N 1
ATOM 1603 C CA . LYS A 1 207 ? -15.274 -14.201 9.797 1.00 84.88 207 LYS A CA 1
ATOM 1604 C C . LYS A 1 207 ? -14.257 -15.275 10.211 1.00 84.88 207 LYS A C 1
ATOM 1606 O O . LYS A 1 207 ? -13.402 -15.025 11.058 1.00 84.88 207 LYS A O 1
ATOM 1611 N N . GLY A 1 208 ? -14.335 -16.464 9.605 1.00 83.25 208 GLY A N 1
ATOM 1612 C CA . GLY A 1 208 ? -13.403 -17.569 9.857 1.00 83.25 208 GLY A CA 1
ATOM 1613 C C . GLY A 1 208 ? -11.963 -17.247 9.449 1.00 83.25 208 GLY A C 1
ATOM 1614 O O . GLY A 1 208 ? -11.039 -17.511 10.217 1.00 83.25 208 GLY A O 1
ATOM 1615 N N . ALA A 1 209 ? -11.773 -16.602 8.294 1.00 84.88 209 ALA A N 1
ATOM 1616 C CA . ALA A 1 209 ? -10.455 -16.185 7.822 1.00 84.88 209 ALA A CA 1
ATOM 1617 C C . ALA A 1 209 ? -9.826 -15.149 8.768 1.00 84.88 209 ALA A C 1
ATOM 1619 O O . ALA A 1 209 ? -8.649 -15.250 9.107 1.00 84.88 209 ALA A O 1
ATOM 1620 N N . VAL A 1 210 ? -10.625 -14.202 9.270 1.00 84.19 210 VAL A N 1
ATOM 1621 C CA . VAL A 1 210 ? -10.163 -13.186 10.230 1.00 84.19 210 VAL A CA 1
ATOM 1622 C C . VAL A 1 210 ? -9.766 -13.820 11.563 1.00 84.19 210 VAL A C 1
ATOM 1624 O O . VAL A 1 210 ? -8.708 -13.502 12.107 1.00 84.19 210 VAL A O 1
ATOM 1627 N N . ARG A 1 211 ? -10.568 -14.766 12.074 1.00 84.25 211 ARG A N 1
ATOM 1628 C CA . ARG A 1 211 ? -10.226 -15.529 13.288 1.00 84.25 211 ARG A CA 1
ATOM 1629 C C . ARG A 1 211 ? -8.909 -16.281 13.135 1.00 84.25 211 ARG A C 1
ATOM 1631 O O . ARG A 1 211 ? -8.098 -16.265 14.055 1.00 84.25 211 ARG A O 1
ATOM 1638 N N . LEU A 1 212 ? -8.689 -16.910 11.981 1.00 85.56 212 LEU A N 1
ATOM 1639 C CA . LEU A 1 212 ? -7.443 -17.614 11.690 1.00 85.56 212 LEU A CA 1
ATOM 1640 C C . LEU A 1 212 ? -6.253 -16.645 11.644 1.00 85.56 212 LEU A C 1
ATOM 1642 O O . LEU A 1 212 ? -5.228 -16.910 12.265 1.00 85.56 212 LEU A O 1
ATOM 1646 N N . ALA A 1 213 ? -6.406 -15.504 10.971 1.00 84.62 213 ALA A N 1
ATOM 1647 C CA . ALA A 1 213 ? -5.353 -14.501 10.814 1.00 84.62 213 ALA A CA 1
ATOM 1648 C C . ALA A 1 213 ? -4.916 -13.842 12.138 1.00 84.62 213 ALA A C 1
ATOM 1650 O O . ALA A 1 213 ? -3.758 -13.441 12.277 1.00 84.62 213 ALA A O 1
ATOM 1651 N N . LEU A 1 214 ? -5.825 -13.743 13.113 1.00 81.44 214 LEU A N 1
ATOM 1652 C CA . LEU A 1 214 ? -5.542 -13.251 14.466 1.00 81.44 214 LEU A CA 1
ATOM 1653 C C . LEU A 1 214 ? -5.122 -14.369 15.441 1.00 81.44 214 LEU A C 1
ATOM 1655 O O . LEU A 1 214 ? -4.630 -14.088 16.533 1.00 81.44 214 LEU A O 1
ATOM 1659 N N . GLY A 1 215 ? -5.284 -15.637 15.057 1.00 82.06 215 GLY A N 1
ATOM 1660 C CA . GLY A 1 215 ? -5.064 -16.797 15.919 1.00 82.06 215 GLY A CA 1
ATOM 1661 C C . GLY A 1 215 ? -6.171 -16.990 16.964 1.00 82.06 215 GLY A C 1
ATOM 1662 O O . GLY A 1 215 ? -6.903 -16.065 17.309 1.00 82.06 215 GLY A O 1
ATOM 1663 N N . ALA A 1 216 ? -6.287 -18.206 17.511 1.00 73.44 216 ALA A N 1
ATOM 1664 C CA . ALA A 1 216 ? -7.422 -18.611 18.354 1.00 73.44 216 ALA A CA 1
ATOM 1665 C C . ALA A 1 216 ? -7.677 -17.684 19.561 1.00 73.44 216 ALA A C 1
ATOM 1667 O O . ALA A 1 216 ? -8.825 -17.390 19.890 1.00 73.44 216 ALA A O 1
ATOM 1668 N N . ARG A 1 217 ? -6.613 -17.178 20.203 1.00 70.12 217 ARG A N 1
ATOM 1669 C CA . ARG A 1 217 ? -6.726 -16.338 21.405 1.00 70.12 217 ARG A CA 1
ATOM 1670 C C . ARG A 1 217 ? -7.351 -14.969 21.118 1.00 70.12 217 ARG A C 1
ATOM 1672 O O . ARG A 1 217 ? -8.255 -14.571 21.844 1.00 70.12 217 ARG A O 1
ATOM 1679 N N . MET A 1 218 ? -6.891 -14.261 20.085 1.00 72.12 218 MET A N 1
ATOM 1680 C CA . MET A 1 218 ? -7.449 -12.953 19.703 1.00 72.12 218 MET A CA 1
ATOM 1681 C C . MET A 1 218 ? -8.722 -13.112 18.864 1.00 72.12 218 MET A C 1
ATOM 1683 O O . MET A 1 218 ? -9.670 -12.352 19.030 1.00 72.12 218 MET A O 1
ATOM 1687 N N . GLY A 1 219 ? -8.794 -14.153 18.032 1.00 68.06 219 GLY A N 1
ATOM 1688 C CA . GLY A 1 219 ? -9.947 -14.463 17.189 1.00 68.06 219 GLY A CA 1
ATOM 1689 C C . GLY A 1 219 ? -11.239 -14.720 17.971 1.00 68.06 219 GLY A C 1
ATOM 1690 O O . GLY A 1 219 ? -12.322 -14.344 17.520 1.00 68.06 219 GLY A O 1
ATOM 1691 N N . ASN A 1 220 ? -11.136 -15.305 19.166 1.00 71.12 220 ASN A N 1
ATOM 1692 C CA . ASN A 1 220 ? -12.287 -15.532 20.044 1.00 71.12 220 ASN A CA 1
ATOM 1693 C C . ASN A 1 220 ? -12.742 -14.272 20.795 1.00 71.12 220 ASN A C 1
ATOM 1695 O O . ASN A 1 220 ? -13.839 -14.258 21.340 1.00 71.12 220 ASN A O 1
ATOM 1699 N N . GLN A 1 221 ? -11.928 -13.213 20.808 1.00 68.06 221 GLN A N 1
ATOM 1700 C CA . GLN A 1 221 ? -12.284 -11.917 21.394 1.00 68.06 221 GLN A CA 1
ATOM 1701 C C . GLN A 1 221 ? -13.001 -11.004 20.386 1.00 68.06 221 GLN A C 1
ATOM 1703 O O . GLN A 1 221 ? -13.430 -9.908 20.747 1.00 68.06 221 GLN A O 1
ATOM 1708 N N . ILE A 1 222 ? -13.136 -11.438 19.123 1.00 72.25 222 ILE A N 1
ATOM 1709 C CA . ILE A 1 222 ? -13.804 -10.649 18.090 1.00 72.25 222 ILE A CA 1
ATOM 1710 C C . ILE A 1 222 ? -15.313 -10.655 18.317 1.00 72.25 222 ILE A C 1
ATOM 1712 O O . ILE A 1 222 ? -15.994 -11.656 18.078 1.00 72.25 222 ILE A O 1
ATOM 1716 N N . ASN A 1 223 ? -15.838 -9.482 18.655 1.00 71.88 223 ASN A N 1
ATOM 1717 C CA . ASN A 1 223 ? -17.264 -9.206 18.587 1.00 71.88 223 ASN A CA 1
ATOM 1718 C C . ASN A 1 223 ? -17.596 -8.629 17.206 1.00 71.88 223 ASN A C 1
ATOM 1720 O O . ASN A 1 223 ? -17.083 -7.573 16.825 1.00 71.88 223 ASN A O 1
ATOM 1724 N N . TRP A 1 224 ? -18.440 -9.346 16.466 1.00 76.25 224 TRP A N 1
ATOM 1725 C CA . TRP A 1 224 ? -18.932 -8.945 15.150 1.00 76.25 224 TRP A CA 1
ATOM 1726 C C . TRP A 1 224 ? -20.286 -8.263 15.288 1.00 76.25 224 TRP A C 1
ATOM 1728 O O . TRP A 1 224 ? -21.185 -8.843 15.893 1.00 76.25 224 TRP A O 1
ATOM 1738 N N . PHE A 1 225 ? -20.451 -7.097 14.671 1.00 75.31 225 PHE A N 1
ATOM 1739 C CA . PHE A 1 225 ? -21.787 -6.540 14.457 1.00 75.31 225 PHE A CA 1
ATOM 1740 C C . PHE A 1 225 ? -22.511 -7.304 13.342 1.00 75.31 225 PHE A C 1
ATOM 1742 O O . PHE A 1 225 ? -21.874 -7.858 12.438 1.00 75.31 225 PHE A O 1
ATOM 1749 N N . GLN A 1 226 ? -23.840 -7.353 13.411 1.00 71.38 226 GLN A N 1
ATOM 1750 C CA . GLN A 1 226 ? -24.673 -8.014 12.404 1.00 71.38 226 GLN A CA 1
ATOM 1751 C C . GLN A 1 226 ? -24.874 -7.136 11.171 1.00 71.38 226 GLN A C 1
ATOM 1753 O O . GLN A 1 226 ? -24.983 -7.646 10.058 1.00 71.38 226 GLN A O 1
ATOM 1758 N N . ASN A 1 227 ? -24.922 -5.818 11.356 1.00 72.69 227 ASN A N 1
ATOM 1759 C CA . ASN A 1 227 ? -25.113 -4.859 10.277 1.00 72.69 227 ASN A CA 1
ATOM 1760 C C . ASN A 1 227 ? -24.428 -3.518 10.579 1.00 72.69 227 ASN A C 1
ATOM 1762 O O . ASN A 1 227 ? -24.010 -3.239 11.705 1.00 72.69 227 ASN A O 1
ATOM 1766 N N . PHE A 1 228 ? -24.335 -2.687 9.543 1.00 69.94 228 PHE A N 1
ATOM 1767 C CA . PHE A 1 228 ? -23.713 -1.370 9.605 1.00 69.94 228 PHE A CA 1
ATOM 1768 C C . PHE A 1 228 ? -24.403 -0.440 10.610 1.00 69.94 228 PHE A C 1
ATOM 1770 O O . PHE A 1 228 ? -23.718 0.212 11.387 1.00 69.94 228 PHE A O 1
ATOM 1777 N N . ASN A 1 229 ? -25.738 -0.443 10.676 1.00 70.56 229 ASN A N 1
ATOM 1778 C CA . ASN A 1 229 ? -26.485 0.416 11.601 1.00 70.56 229 ASN A CA 1
ATOM 1779 C C . ASN A 1 229 ? -26.215 0.053 13.067 1.00 70.56 229 ASN A C 1
ATOM 1781 O O . ASN A 1 229 ? -26.102 0.928 13.919 1.00 70.56 229 ASN A O 1
ATOM 1785 N N . GLU A 1 230 ? -26.070 -1.232 13.381 1.00 70.62 230 GLU A N 1
ATOM 1786 C CA . GLU A 1 230 ? -25.679 -1.688 14.714 1.00 70.62 230 GLU A CA 1
ATOM 1787 C C . GLU A 1 230 ? -24.250 -1.236 15.052 1.00 70.62 230 GLU A C 1
ATOM 1789 O O . GLU A 1 230 ? -23.979 -0.796 16.175 1.00 70.62 230 GLU A O 1
ATOM 1794 N N . ALA A 1 231 ? -23.348 -1.293 14.067 1.00 66.81 231 ALA A N 1
ATOM 1795 C CA . ALA A 1 231 ? -21.967 -0.851 14.200 1.00 66.81 231 ALA A CA 1
ATOM 1796 C C . ALA A 1 231 ? -21.878 0.674 14.411 1.00 66.81 231 ALA A C 1
ATOM 1798 O O . ALA A 1 231 ? -21.246 1.114 15.372 1.00 66.81 231 ALA A O 1
ATOM 1799 N N . GLU A 1 232 ? -22.583 1.464 13.601 1.00 62.34 232 GLU A N 1
ATOM 1800 C CA . GLU A 1 232 ? -22.553 2.931 13.595 1.00 62.34 232 GLU A CA 1
ATOM 1801 C C . GLU A 1 232 ? -23.433 3.558 14.694 1.00 62.34 232 GLU A C 1
ATOM 1803 O O . GLU A 1 232 ? -22.943 4.365 15.482 1.00 62.34 232 GLU A O 1
ATOM 1808 N N . PHE A 1 233 ? -24.689 3.123 14.836 1.00 61.34 233 PHE A N 1
ATOM 1809 C CA . PHE A 1 233 ? -25.717 3.788 15.656 1.00 61.34 233 PHE A CA 1
ATOM 1810 C C . PHE A 1 233 ? -26.198 3.002 16.888 1.00 61.34 233 PHE A C 1
ATOM 1812 O O . PHE A 1 233 ? -26.935 3.549 17.702 1.00 61.34 233 PHE A O 1
ATOM 1819 N N . GLY A 1 234 ? -25.805 1.733 17.067 1.00 57.69 234 GLY A N 1
ATOM 1820 C CA . GLY A 1 234 ? -26.270 0.921 18.208 1.00 57.69 234 GLY A CA 1
ATOM 1821 C C . GLY A 1 234 ? -25.931 1.516 19.590 1.00 57.69 234 GLY A C 1
ATOM 1822 O O . GLY A 1 234 ? -24.826 2.028 19.782 1.00 57.69 234 GLY A O 1
ATOM 1823 N N . GLU A 1 235 ? -26.855 1.377 20.550 1.00 48.56 235 GLU A N 1
ATOM 1824 C CA . GLU A 1 235 ? -26.959 2.088 21.848 1.00 48.56 235 GLU A CA 1
ATOM 1825 C C . GLU A 1 235 ? -25.806 1.906 22.863 1.00 48.56 235 GLU A C 1
ATOM 1827 O O . GLU A 1 235 ? -25.809 2.529 23.927 1.00 48.56 235 GLU A O 1
ATOM 1832 N N . SER A 1 236 ? -24.780 1.095 22.587 1.00 48.56 236 SER A N 1
ATOM 1833 C CA . SER A 1 236 ? -23.683 0.890 23.543 1.00 48.56 236 SER A CA 1
ATOM 1834 C C . SER A 1 236 ? -22.689 2.065 23.532 1.00 48.56 236 SER A C 1
ATOM 1836 O O . SER A 1 236 ? -21.737 2.068 22.751 1.00 48.56 236 SER A O 1
ATOM 1838 N N . THR A 1 237 ? -22.959 3.063 24.376 1.00 42.66 237 THR A N 1
ATOM 1839 C CA . THR A 1 237 ? -22.039 4.043 24.989 1.00 42.66 237 THR A CA 1
ATOM 1840 C C . THR A 1 237 ? -20.746 4.382 24.216 1.00 42.66 237 THR A C 1
ATOM 1842 O O . THR A 1 237 ? -19.719 3.716 24.326 1.00 42.66 237 THR A O 1
ATOM 1845 N N . GLY A 1 238 ? -20.763 5.526 23.519 1.00 48.09 238 GLY A N 1
ATOM 1846 C CA . GLY A 1 238 ? -19.570 6.324 23.199 1.00 48.09 238 GLY A CA 1
ATOM 1847 C C . GLY A 1 238 ? -18.579 5.723 22.200 1.00 48.09 238 GLY A C 1
ATOM 1848 O O . GLY A 1 238 ? -17.390 5.642 22.497 1.00 48.09 238 GLY A O 1
ATOM 1849 N N . LYS A 1 239 ? -19.056 5.330 21.020 1.00 52.78 239 LYS A N 1
ATOM 1850 C CA . LYS A 1 239 ? -18.224 4.768 19.952 1.00 52.78 239 LYS A CA 1
ATOM 1851 C C . LYS A 1 239 ? -17.361 5.838 19.273 1.00 52.78 239 LYS A C 1
ATOM 1853 O O . LYS A 1 239 ? -17.857 6.907 18.929 1.00 52.78 23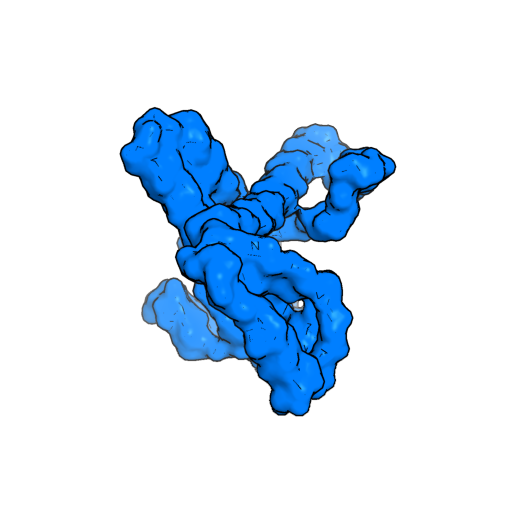9 LYS A O 1
ATOM 1858 N N . THR A 1 240 ? -16.102 5.503 19.003 1.00 50.59 240 THR A N 1
ATOM 1859 C CA . THR A 1 240 ? -15.297 6.156 17.960 1.00 50.59 240 THR A CA 1
ATOM 1860 C C . THR A 1 240 ? -15.231 5.192 16.783 1.00 50.59 240 THR A C 1
ATOM 1862 O O . THR A 1 240 ? -14.812 4.044 16.952 1.00 50.59 240 THR A O 1
ATOM 1865 N N . ILE A 1 241 ? -15.689 5.639 15.615 1.00 52.12 241 ILE A N 1
ATOM 1866 C CA . ILE A 1 241 ? -15.705 4.854 14.379 1.00 52.12 241 ILE A CA 1
ATOM 1867 C C . ILE A 1 241 ? -14.410 5.131 13.621 1.00 52.12 241 ILE A C 1
ATOM 1869 O O . ILE A 1 241 ? -14.135 6.275 13.262 1.00 52.12 241 ILE A O 1
ATOM 1873 N N . ALA A 1 242 ? -13.621 4.088 13.373 1.00 52.47 242 ALA A N 1
ATOM 1874 C CA . ALA A 1 242 ? -12.459 4.160 12.498 1.00 52.47 242 ALA A CA 1
ATOM 1875 C C . ALA A 1 242 ? -12.729 3.340 11.229 1.00 52.47 242 ALA A C 1
ATOM 1877 O O . ALA A 1 242 ? -13.021 2.145 11.294 1.00 52.47 242 ALA A O 1
ATOM 1878 N N . TRP A 1 243 ? -12.638 3.995 10.074 1.00 53.38 243 TRP A N 1
ATOM 1879 C CA . TRP A 1 243 ? -12.728 3.349 8.767 1.00 53.38 243 TRP A CA 1
ATOM 1880 C C . TRP A 1 243 ? -11.362 2.772 8.403 1.00 53.38 243 TRP A C 1
ATOM 1882 O O . TRP A 1 243 ? -10.356 3.482 8.456 1.00 53.38 243 TRP A O 1
ATOM 1892 N N . ALA A 1 244 ? -11.314 1.483 8.069 1.00 53.16 244 ALA A N 1
ATOM 1893 C CA . ALA A 1 244 ? -10.068 0.824 7.684 1.00 53.16 244 ALA A CA 1
ATOM 1894 C C . ALA A 1 244 ? -9.796 0.848 6.170 1.00 53.16 244 ALA A C 1
ATOM 1896 O O . ALA A 1 244 ? -8.675 0.545 5.761 1.00 53.16 244 ALA A O 1
ATOM 1897 N N . CYS A 1 245 ? -10.804 1.173 5.350 1.00 46.06 245 CYS A N 1
ATOM 1898 C CA . CYS A 1 245 ? -10.792 1.015 3.893 1.00 46.06 245 CYS A CA 1
ATOM 1899 C C . CYS A 1 245 ? -11.452 2.186 3.175 1.00 46.06 245 CYS A C 1
ATOM 1901 O O . CYS A 1 245 ? -12.539 2.593 3.642 1.00 46.06 245 CYS A O 1
#

Secondary structure (DSSP, 8-state):
-PPTTTHHHHHHS-S-EEEE-SSTTS-THHHHHHHHHHS------EEEES-HHHHHHHHHHHHHHHHHHHHHHHHHHHHHHHTT--HHHHHHHHHTSTTS--TT----S---SHHHHHHHHHHHHHHHHTT-HHHHHHHHHHHHHHHHHHHHHHHHHHHHHHHTTT--EEEE--SSSTT----TT-HHHHHHHTT--EEEE-SSS-HHHHHHHHHHHHHTT-PBPSSHHHHHH-SSS--EEEE--

Radius of gyration: 21.33 Å; Cα contacts (8 Å, |Δi|>4): 348; chains: 1; bounding box: 52×41×65 Å

Sequence (245 aa):
MYSQGTAMNDLLNPTMEHISRRSPNANPTLAIALHEQDIGIPSAPTQVNNNSLSMELGLRARNVLFAMKVSFVNAVSSLAIKYNYPTNEVLQIAGLDPRILNFHLTLGIGFGGPNFKRDLDYLSYLAKQQGCQPQAQFFNQINVLNFTRMVGVATWIKEGMVAIRGRVIVVLGVSYKNGTGDIKESQAIEIWKQGAILRLFDPNAQKGAVRLALGARMGNQINWFQNFNEAEFGESTGKTIAWAC

Solvent-accessible surface area (backbone atoms only — not comparable to full-atom values): 13463 Å² total; per-residue (Å²): 121,72,45,80,56,44,37,69,57,37,61,58,58,42,86,52,42,80,47,65,31,89,45,88,81,60,69,64,62,61,64,52,46,51,43,49,73,76,66,70,33,70,88,39,62,70,46,79,38,66,45,47,66,61,51,53,52,49,58,37,49,53,43,35,53,51,48,44,44,44,35,48,46,41,52,53,36,59,49,27,56,75,71,74,42,65,43,68,58,57,50,50,62,64,39,70,43,85,88,42,74,59,80,72,76,59,82,67,63,55,82,39,35,69,59,40,59,51,37,27,52,49,52,19,50,52,24,49,76,70,70,37,53,72,60,18,49,54,37,49,48,45,54,50,50,30,51,51,42,24,51,50,51,20,50,52,51,45,57,49,46,65,77,42,72,94,44,51,41,32,30,44,37,43,18,30,39,70,70,35,41,54,49,54,60,11,50,44,58,55,21,34,75,70,71,32,76,56,32,41,38,46,99,53,38,52,66,66,59,54,25,60,77,57,31,72,78,55,29,71,66,57,49,68,48,94,47,67,61,54,60,75,67,46,87,73,58,74,65,52,81,45,75,53,86

pLDDT: mean 80.64, std 12.94, range [42.66, 98.5]